Protein AF-A0A960PBI7-F1 (afdb_monomer)

Secondary structure (DSSP, 8-state):
-HHHHHHHHHHHHHTT-HHHHHHHHHHHHHH-TT-HHHHHHHHHHHHHTT-GGGHHHHHHHHHHHHH--STTPPPHHHHHHHHHHHHHHHHHHHSS-TTHHHHHHHHHH-SS--TTPPPPPPHHHHHHHHHHHHHHH-HHHHHHHHHHHHHHSTTHHHHHHHHTTSBPPPEEEEEEEEESSSS-SEEEEESSTT----EEEEESS--SSPPPTT-EEEEEEEEEEEEETTEEEEEEEEEEE-

Mean predicted aligned error: 5.7 Å

Foldseek 3Di:
DLVVLQVQLVVCVVVLNLVSNLVSLVVSCVVVVLALVSLQSNLVSQVSVVDPVCVLFNLLSLLLQLQADDPNHDPNVVSVVSVVVSQVSLCQFAVDCPCSVVSSVQSNVTSTDDPPRDDRDGVVRVVVVVLVVCCVVAVQLNLVVVLLCCCQDPNNVVSCVVQAQHKRPKHKWFFQAFVVQFQGQWTFTHSDQNDHGQEIEGALGGDNGDDDRRDIWIKMARFHDFDNVVTYTYGYNMDTDD

pLDDT: mean 94.87, std 4.28, range [59.94, 98.5]

Nearest PDB structures (foldseek):
  8cp8-assembly2_B  TM=6.246E-01  e=2.785E-01  synthetic construct
  6v8e-assembly1_A  TM=4.757E-01  e=1.677E-01  synthetic construct
  6v8e-assembly2_F  TM=4.764E-01  e=1.677E-01  synthetic construct
  1elw-assembly2_B  TM=5.626E-01  e=4.625E-01  Homo sapiens
  2hyz-assembly1_A-2  TM=5.330E-01  e=4.132E-01  unclassified

Radius of gyration: 28.11 Å; Cα contacts (8 Å, |Δi|>4): 434; chains: 1; bounding box: 59×32×79 Å

Solvent-accessible surface area (backbone atoms only — not comparable to full-atom values): 12210 Å² total; per-residue (Å²): 110,42,69,59,30,42,49,51,14,51,53,23,47,78,68,71,34,27,69,61,10,28,58,27,20,55,54,15,34,75,71,38,57,49,40,19,64,47,26,40,50,29,14,52,20,41,57,70,61,73,45,79,93,44,45,62,60,22,51,34,18,27,26,18,20,35,50,39,73,68,74,52,40,53,59,69,70,58,16,54,53,39,42,55,50,39,53,54,55,45,26,73,47,32,68,44,67,86,66,48,68,59,41,34,54,52,18,52,74,34,64,61,84,58,93,81,59,80,80,80,60,36,34,67,56,49,49,50,49,52,50,51,50,45,34,70,78,35,49,36,42,37,47,43,55,52,50,51,49,44,46,72,40,99,56,12,68,59,50,41,65,73,38,55,77,32,71,46,73,64,26,40,32,14,28,57,45,48,40,52,69,67,45,17,37,28,38,28,23,10,89,43,76,74,44,67,63,37,34,38,37,30,35,69,60,60,38,91,58,57,74,60,70,54,40,75,43,36,37,37,21,28,27,77,48,77,43,78,85,71,51,31,40,32,24,37,68,16,50,84,50,136

Structure (mmCIF, N/CA/C/O backbone):
data_AF-A0A960PBI7-F1
#
_entry.id   AF-A0A960PBI7-F1
#
loop_
_atom_site.group_PDB
_atom_site.id
_atom_site.type_symbol
_atom_site.label_atom_id
_atom_site.label_alt_id
_atom_site.label_comp_id
_atom_site.label_asym_id
_atom_site.label_entity_id
_atom_site.label_seq_id
_atom_site.pdbx_PDB_ins_code
_atom_site.Cartn_x
_atom_site.Cartn_y
_atom_site.Cartn_z
_atom_site.occupancy
_atom_site.B_iso_or_equiv
_atom_site.auth_seq_id
_atom_site.auth_comp_id
_atom_site.auth_asym_id
_atom_site.auth_atom_id
_atom_site.pdbx_PDB_model_num
ATOM 1 N N . GLU A 1 1 ? 21.058 -6.139 -39.095 1.00 73.56 1 GLU A N 1
ATOM 2 C CA . GLU A 1 1 ? 19.633 -5.790 -38.898 1.00 73.56 1 GLU A CA 1
ATOM 3 C C . GLU A 1 1 ? 19.363 -5.193 -37.513 1.00 73.56 1 GLU A C 1
ATOM 5 O O . GLU A 1 1 ? 18.894 -4.062 -37.452 1.00 73.56 1 GLU A O 1
ATOM 10 N N . ALA A 1 2 ? 19.755 -5.862 -36.418 1.00 78.56 2 ALA A N 1
ATOM 11 C CA . ALA A 1 2 ? 19.612 -5.343 -35.046 1.00 78.56 2 ALA A CA 1
ATOM 12 C C . ALA A 1 2 ? 20.186 -3.926 -34.838 1.00 78.56 2 ALA A C 1
ATOM 14 O O . ALA A 1 2 ? 19.520 -3.062 -34.273 1.00 78.56 2 ALA A O 1
ATOM 15 N N . THR A 1 3 ? 21.384 -3.641 -35.363 1.00 84.12 3 THR A N 1
ATOM 16 C CA . THR A 1 3 ? 22.004 -2.306 -35.276 1.00 84.12 3 THR A CA 1
ATOM 17 C C . THR A 1 3 ? 21.131 -1.217 -35.900 1.00 84.12 3 THR A C 1
ATOM 19 O O . THR A 1 3 ? 20.962 -0.161 -35.301 1.00 84.12 3 THR A O 1
ATOM 22 N N . SER A 1 4 ? 20.533 -1.481 -37.065 1.00 87.31 4 SER A N 1
ATOM 23 C CA . SER A 1 4 ? 19.658 -0.532 -37.760 1.00 87.31 4 SER A CA 1
ATOM 24 C C . SER A 1 4 ? 18.370 -0.276 -36.974 1.00 87.31 4 SER A C 1
ATOM 26 O O . SER A 1 4 ? 17.973 0.876 -36.829 1.00 87.31 4 SER A O 1
ATOM 28 N N . LEU A 1 5 ? 17.753 -1.324 -36.413 1.00 90.38 5 LEU A N 1
ATOM 29 C CA . LEU A 1 5 ? 16.557 -1.205 -35.565 1.00 90.38 5 LEU A CA 1
ATOM 30 C C . LEU A 1 5 ? 16.843 -0.402 -34.294 1.00 90.38 5 LEU A C 1
ATOM 32 O O . LEU A 1 5 ? 16.084 0.494 -33.932 1.00 90.38 5 LEU A O 1
ATOM 36 N N . ARG A 1 6 ? 17.989 -0.656 -33.663 1.00 88.81 6 ARG A N 1
ATOM 37 C CA . ARG A 1 6 ? 18.443 0.097 -32.497 1.00 88.81 6 ARG A CA 1
ATOM 38 C C . ARG A 1 6 ? 18.694 1.575 -32.829 1.00 88.81 6 ARG A C 1
ATOM 40 O O . ARG A 1 6 ? 18.298 2.441 -32.054 1.00 88.81 6 ARG A O 1
ATOM 47 N N . THR A 1 7 ? 19.303 1.881 -33.978 1.00 90.00 7 THR A N 1
ATOM 48 C CA . THR A 1 7 ? 19.483 3.267 -34.449 1.00 90.00 7 THR A CA 1
ATOM 49 C C . THR A 1 7 ? 18.147 3.956 -34.718 1.00 90.00 7 THR A C 1
ATOM 51 O O . THR A 1 7 ? 17.995 5.119 -34.359 1.00 90.00 7 THR A O 1
ATOM 54 N N . LEU A 1 8 ? 17.168 3.257 -35.302 1.00 90.88 8 LEU A N 1
ATOM 55 C CA . LEU A 1 8 ? 15.814 3.793 -35.481 1.00 90.88 8 LEU A CA 1
ATOM 56 C C . LEU A 1 8 ? 15.157 4.118 -34.137 1.00 90.88 8 LEU A C 1
ATOM 58 O O . LEU A 1 8 ? 14.599 5.202 -33.986 1.00 90.88 8 LEU A O 1
ATOM 62 N N . GLY A 1 9 ? 15.284 3.219 -33.158 1.00 91.00 9 GLY A N 1
ATOM 63 C CA . GLY A 1 9 ? 14.810 3.449 -31.795 1.00 91.00 9 GLY A CA 1
ATOM 64 C C . GLY A 1 9 ? 15.421 4.699 -31.169 1.00 91.00 9 GLY A C 1
ATOM 65 O O . GLY A 1 9 ? 14.697 5.575 -30.705 1.00 91.00 9 GLY A O 1
ATOM 66 N N . TRP A 1 10 ? 16.747 4.830 -31.238 1.00 91.94 10 TRP A N 1
ATOM 67 C CA . TRP A 1 10 ? 17.456 6.009 -30.737 1.00 91.94 10 TRP A CA 1
ATOM 68 C C . TRP A 1 10 ? 17.024 7.304 -31.446 1.00 91.94 10 TRP A C 1
ATOM 70 O O . TRP A 1 10 ? 16.692 8.284 -30.786 1.00 91.94 10 TRP A O 1
ATOM 80 N N . LEU A 1 11 ? 16.933 7.307 -32.782 1.00 94.25 11 LEU A N 1
ATOM 81 C CA . LEU A 1 11 ? 16.467 8.475 -33.541 1.00 94.25 11 LEU A CA 1
ATOM 82 C C . LEU A 1 11 ? 15.040 8.889 -33.158 1.00 94.25 11 LEU A C 1
ATOM 84 O O . LEU A 1 11 ? 14.749 10.082 -33.078 1.00 94.25 11 LEU A O 1
ATOM 88 N N . ALA A 1 12 ? 14.152 7.924 -32.918 1.00 93.75 12 ALA A N 1
ATOM 89 C CA . ALA A 1 12 ? 12.794 8.195 -32.461 1.00 93.75 12 ALA A CA 1
ATOM 90 C C . ALA A 1 12 ? 12.774 8.789 -31.039 1.00 93.75 12 ALA A C 1
ATOM 92 O O . ALA A 1 12 ? 11.987 9.700 -30.777 1.00 93.75 12 ALA A O 1
ATOM 93 N N . MET A 1 13 ? 13.670 8.358 -30.140 1.00 95.25 13 MET A N 1
ATOM 94 C CA . MET A 1 13 ? 13.836 8.990 -28.822 1.00 95.25 13 MET A CA 1
ATOM 95 C C . MET A 1 13 ? 14.254 10.459 -28.950 1.00 95.25 13 MET A C 1
ATOM 97 O O . MET A 1 13 ? 13.609 11.325 -28.358 1.00 95.25 13 MET A O 1
ATOM 101 N N . GLU A 1 14 ? 15.263 10.756 -29.774 1.00 94.94 14 GLU A N 1
ATOM 102 C CA . GLU A 1 14 ? 15.736 12.130 -30.022 1.00 94.94 14 GLU A CA 1
ATOM 103 C C . GLU A 1 14 ? 14.636 13.024 -30.616 1.00 94.94 14 GLU A C 1
ATOM 105 O O . GLU A 1 14 ? 14.514 14.207 -30.292 1.00 94.94 14 GLU A O 1
ATOM 110 N N . ARG A 1 15 ? 13.765 12.442 -31.446 1.00 95.56 15 ARG A N 1
ATOM 111 C 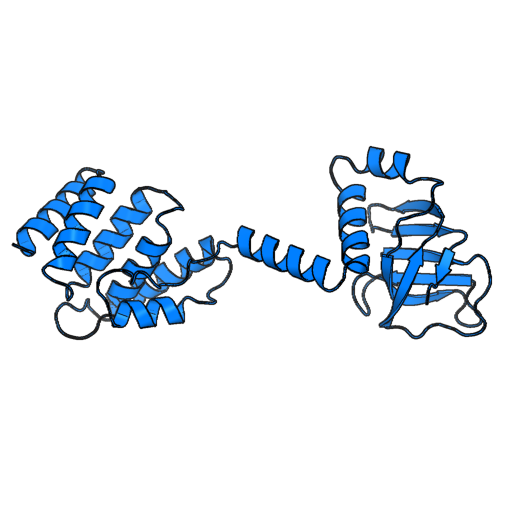CA . ARG A 1 15 ? 12.596 13.118 -32.028 1.00 95.56 15 ARG A CA 1
ATOM 112 C C . ARG A 1 15 ? 11.397 13.209 -31.087 1.00 95.56 15 ARG A C 1
ATOM 114 O O . ARG A 1 15 ? 10.362 13.735 -31.489 1.00 95.56 15 ARG A O 1
ATOM 121 N N . LYS A 1 16 ? 11.517 12.729 -29.844 1.00 94.44 16 LYS A N 1
ATOM 122 C CA . LYS A 1 16 ? 10.425 12.669 -28.858 1.00 94.44 16 LYS A CA 1
ATOM 123 C C . LYS A 1 16 ? 9.210 11.892 -29.381 1.00 94.44 16 LYS A C 1
ATOM 125 O O . LYS A 1 16 ? 8.069 12.264 -29.117 1.00 94.44 16 LYS A O 1
ATOM 130 N N . GLN A 1 17 ? 9.465 10.796 -30.095 1.00 96.50 17 GLN A N 1
ATOM 131 C CA . GLN A 1 17 ? 8.473 9.840 -30.593 1.00 96.50 17 GLN A CA 1
ATOM 132 C C . GLN A 1 17 ? 8.565 8.534 -29.782 1.00 96.50 17 GLN A C 1
ATOM 134 O O . GLN A 1 17 ? 9.019 7.506 -30.288 1.00 96.50 17 GLN A O 1
ATOM 139 N N . PRO A 1 18 ? 8.171 8.542 -28.496 1.00 94.81 18 PRO A N 1
ATOM 140 C CA . PRO A 1 18 ? 8.473 7.443 -27.582 1.00 94.81 18 PRO A CA 1
ATOM 141 C C . PRO A 1 18 ? 7.769 6.120 -27.938 1.00 94.81 18 PRO A C 1
ATOM 143 O O . PRO A 1 18 ? 8.312 5.052 -27.669 1.00 94.81 18 PRO A O 1
ATOM 146 N N . ALA A 1 19 ? 6.601 6.168 -28.588 1.00 95.88 19 ALA A N 1
ATOM 147 C CA . ALA A 1 19 ? 5.904 4.969 -29.062 1.00 95.88 19 ALA A CA 1
ATOM 148 C C . ALA A 1 19 ? 6.615 4.311 -30.261 1.00 95.88 19 ALA A C 1
ATOM 150 O O . ALA A 1 19 ? 6.735 3.088 -30.319 1.00 95.88 19 ALA A O 1
ATOM 151 N N . GLU A 1 20 ? 7.134 5.114 -31.195 1.00 95.94 20 GLU A N 1
ATOM 152 C CA . GLU A 1 20 ? 7.932 4.615 -32.323 1.00 95.94 20 GLU A CA 1
ATOM 153 C C . GLU A 1 20 ? 9.268 4.044 -31.831 1.00 95.94 20 GLU A C 1
ATOM 155 O O . GLU A 1 20 ? 9.692 2.977 -32.282 1.00 95.94 20 GLU A O 1
ATOM 160 N N . ALA A 1 21 ? 9.893 4.712 -30.854 1.00 96.56 21 ALA A N 1
ATOM 161 C CA . ALA A 1 21 ? 11.105 4.231 -30.205 1.00 96.56 21 ALA A CA 1
ATOM 162 C C . ALA A 1 21 ? 10.886 2.875 -29.522 1.00 96.56 21 ALA A C 1
ATOM 164 O O . ALA A 1 21 ? 11.661 1.949 -29.758 1.00 96.56 21 ALA A O 1
ATOM 165 N N . GLN A 1 22 ? 9.801 2.733 -28.747 1.00 96.75 22 GLN A N 1
ATOM 166 C CA . GLN A 1 22 ? 9.412 1.466 -28.124 1.00 96.75 22 GLN A CA 1
ATOM 167 C C . GLN A 1 22 ? 9.323 0.343 -29.169 1.00 96.75 22 GLN A C 1
ATOM 169 O O . GLN A 1 22 ? 10.016 -0.664 -29.038 1.00 96.75 22 GLN A O 1
ATOM 174 N N . ALA A 1 23 ? 8.535 0.533 -30.232 1.00 96.50 23 ALA A N 1
ATOM 175 C CA . ALA A 1 23 ? 8.320 -0.499 -31.248 1.00 96.50 23 ALA A CA 1
ATOM 176 C C . ALA A 1 23 ? 9.622 -0.916 -31.960 1.00 96.50 23 ALA A C 1
ATOM 178 O O . ALA A 1 23 ? 9.840 -2.096 -32.246 1.00 96.50 23 ALA A O 1
ATOM 179 N N . ALA A 1 24 ? 10.512 0.038 -32.248 1.00 96.00 24 ALA A N 1
ATOM 180 C CA . ALA A 1 24 ? 11.803 -0.253 -32.865 1.00 96.00 24 ALA A CA 1
ATOM 181 C C . ALA A 1 24 ? 12.748 -1.015 -31.918 1.00 96.00 24 ALA A C 1
ATOM 183 O O . ALA A 1 24 ? 13.455 -1.922 -32.360 1.00 96.00 24 ALA A O 1
ATOM 184 N N . LEU A 1 25 ? 12.744 -0.678 -30.625 1.00 97.31 25 LEU A N 1
ATOM 185 C CA . LEU A 1 25 ? 13.610 -1.291 -29.614 1.00 97.31 25 LEU A CA 1
ATOM 186 C C . LEU A 1 25 ? 13.138 -2.690 -29.203 1.00 97.31 25 LEU A C 1
ATOM 188 O O . LEU A 1 25 ? 13.975 -3.573 -29.045 1.00 97.31 25 LEU A O 1
ATOM 192 N N . GLU A 1 26 ? 11.829 -2.935 -29.127 1.00 96.56 26 GLU A N 1
ATOM 193 C CA . GLU A 1 26 ? 11.278 -4.287 -28.945 1.00 96.56 26 GLU A CA 1
ATOM 194 C C . GLU A 1 26 ? 11.698 -5.211 -30.094 1.00 96.56 26 GLU A C 1
ATOM 196 O O . GLU A 1 26 ? 12.172 -6.324 -29.869 1.00 96.56 26 GLU A O 1
ATOM 201 N N . ARG A 1 27 ? 11.616 -4.726 -31.341 1.00 96.31 27 ARG A N 1
ATOM 202 C CA . ARG A 1 27 ? 12.108 -5.471 -32.510 1.00 96.31 27 ARG A CA 1
ATOM 203 C C . ARG A 1 27 ? 13.620 -5.672 -32.474 1.00 96.31 27 ARG A C 1
ATOM 205 O O . ARG A 1 27 ? 14.091 -6.727 -32.883 1.00 96.31 27 ARG A O 1
ATOM 212 N N . ALA A 1 28 ? 14.380 -4.681 -32.008 1.00 95.12 28 ALA A N 1
ATOM 213 C CA . ALA A 1 28 ? 15.824 -4.820 -31.853 1.00 95.12 28 ALA A CA 1
ATOM 214 C C . ALA A 1 28 ? 16.165 -5.931 -30.848 1.00 95.12 28 ALA A C 1
ATOM 216 O O . ALA A 1 28 ? 16.995 -6.774 -31.164 1.00 95.12 28 ALA A O 1
ATOM 217 N N . LEU A 1 29 ? 15.479 -5.981 -29.702 1.00 95.81 29 LEU A N 1
ATOM 218 C CA . LEU A 1 29 ? 15.667 -7.008 -28.670 1.00 95.81 29 LEU A CA 1
ATOM 219 C C . LEU A 1 29 ? 15.179 -8.398 -29.096 1.00 95.81 29 LEU A C 1
ATOM 221 O O . LEU A 1 29 ? 15.723 -9.398 -28.642 1.00 95.81 29 LEU A O 1
ATOM 225 N N . ALA A 1 30 ? 14.196 -8.476 -29.995 1.00 94.81 30 ALA A N 1
ATOM 226 C CA . ALA A 1 30 ? 13.783 -9.744 -30.597 1.00 94.81 30 ALA A CA 1
ATOM 227 C C . ALA A 1 30 ? 14.864 -10.346 -31.518 1.00 94.81 30 ALA A C 1
ATOM 229 O O . ALA A 1 30 ? 14.911 -11.561 -31.690 1.00 94.81 30 ALA A O 1
ATOM 230 N N . VAL A 1 31 ? 15.723 -9.509 -32.115 1.00 94.88 31 VAL A N 1
ATOM 231 C CA . VAL A 1 31 ? 16.829 -9.944 -32.990 1.00 94.88 31 VAL A CA 1
ATOM 232 C C . VAL A 1 31 ? 18.145 -10.087 -32.214 1.00 94.88 31 VAL A C 1
ATOM 234 O O . VAL A 1 31 ? 18.932 -10.980 -32.508 1.00 94.88 31 VAL A O 1
ATOM 237 N N . ASP A 1 32 ? 18.386 -9.208 -31.242 1.00 94.00 32 ASP A N 1
ATOM 238 C CA . ASP A 1 32 ? 19.582 -9.155 -30.397 1.00 94.00 32 ASP A CA 1
ATOM 239 C C . ASP A 1 32 ? 19.174 -9.075 -28.908 1.00 94.00 32 ASP A C 1
ATOM 241 O O . ASP A 1 32 ? 19.095 -7.981 -28.332 1.00 94.00 32 ASP A O 1
ATOM 245 N N . PRO A 1 33 ? 18.880 -10.228 -28.272 1.00 94.38 33 PRO A N 1
ATOM 246 C CA . PRO A 1 33 ? 18.401 -10.290 -26.888 1.00 94.38 33 PRO A CA 1
ATOM 247 C C . PRO A 1 33 ? 19.483 -9.968 -25.841 1.00 94.38 33 PRO A C 1
ATOM 249 O O . PRO A 1 33 ? 19.193 -9.843 -24.644 1.00 94.38 33 PRO A O 1
ATOM 252 N N . GLU A 1 34 ? 20.737 -9.838 -26.271 1.00 94.88 34 GLU A N 1
ATOM 253 C CA . GLU A 1 34 ? 21.897 -9.586 -25.416 1.00 94.88 34 GLU A CA 1
ATOM 254 C C . GLU A 1 34 ? 22.190 -8.081 -25.266 1.00 94.88 34 GLU A C 1
ATOM 256 O O . GLU A 1 34 ? 23.088 -7.680 -24.535 1.00 94.88 34 GLU A O 1
ATOM 261 N N . SER A 1 35 ? 21.413 -7.193 -25.898 1.00 95.81 35 SER A N 1
ATOM 262 C CA . SER A 1 35 ? 21.658 -5.752 -25.795 1.00 95.81 35 SER A CA 1
ATOM 263 C C . SER A 1 35 ? 21.052 -5.120 -24.529 1.00 95.81 35 SER A C 1
ATOM 265 O O . SER A 1 35 ? 19.910 -4.640 -24.528 1.00 95.81 35 SER A O 1
ATOM 267 N N . ALA A 1 36 ? 21.850 -4.999 -23.458 1.00 96.25 36 ALA A N 1
ATOM 268 C CA . ALA A 1 36 ? 21.453 -4.244 -22.259 1.00 96.25 36 ALA A CA 1
ATOM 269 C C . ALA A 1 36 ? 21.171 -2.765 -22.583 1.00 96.25 36 ALA A C 1
ATOM 271 O O . ALA A 1 36 ? 20.235 -2.168 -22.051 1.00 96.25 36 ALA A O 1
ATOM 272 N N . GLN A 1 37 ? 21.925 -2.181 -23.522 1.00 96.00 37 GLN A N 1
ATOM 273 C CA . GLN A 1 37 ? 21.704 -0.806 -23.974 1.00 96.00 37 GLN A CA 1
ATOM 274 C C . GLN A 1 37 ? 20.329 -0.615 -24.632 1.00 96.00 37 GLN A C 1
ATOM 276 O O . GLN A 1 37 ? 19.658 0.382 -24.357 1.00 96.00 37 GLN A O 1
ATOM 281 N N . ALA A 1 38 ? 19.900 -1.554 -25.486 1.00 96.81 38 ALA A N 1
ATOM 282 C CA . ALA A 1 38 ? 18.578 -1.492 -26.109 1.00 96.81 38 ALA A CA 1
ATOM 283 C C . ALA A 1 38 ? 17.462 -1.651 -25.065 1.00 96.81 38 ALA A C 1
ATOM 285 O O . ALA A 1 38 ? 16.463 -0.940 -25.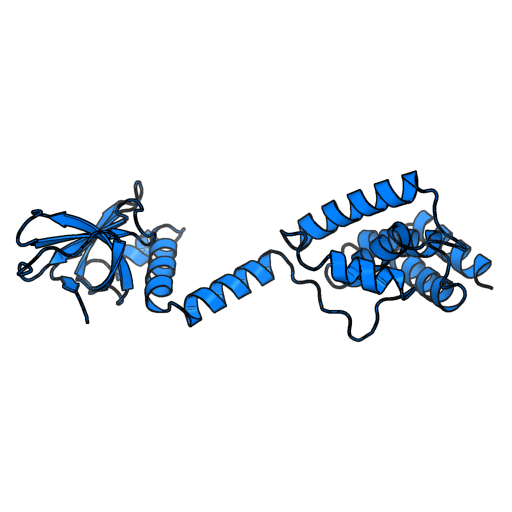140 1.00 96.81 38 ALA A O 1
ATOM 286 N N . SER A 1 39 ? 17.672 -2.492 -24.047 1.00 97.94 39 SER A N 1
ATOM 287 C CA . SER A 1 39 ? 16.750 -2.638 -22.910 1.00 97.94 39 SER A CA 1
ATOM 288 C C . SER A 1 39 ? 16.625 -1.337 -22.110 1.00 97.94 39 SER A C 1
ATOM 290 O O . SER A 1 39 ? 15.522 -0.882 -21.811 1.00 97.94 39 SER A O 1
ATOM 292 N N . TYR A 1 40 ? 17.742 -0.656 -21.843 1.00 98.00 40 TYR A N 1
ATOM 293 C CA . TYR A 1 40 ? 17.716 0.633 -21.150 1.00 98.00 40 TYR A CA 1
ATOM 294 C C . TYR A 1 40 ? 16.997 1.724 -21.960 1.00 98.00 40 TYR A C 1
ATOM 296 O O . TYR A 1 40 ? 16.227 2.516 -21.414 1.00 98.00 40 TYR A O 1
ATOM 304 N N . TRP A 1 41 ? 17.215 1.772 -23.275 1.00 97.94 41 TRP A N 1
ATOM 305 C CA . TRP A 1 41 ? 16.501 2.702 -24.154 1.00 97.94 41 TRP A CA 1
ATOM 306 C C . TRP A 1 41 ? 15.015 2.373 -24.267 1.00 97.94 41 TRP A C 1
ATOM 308 O O . TRP A 1 41 ? 14.193 3.290 -24.335 1.00 97.94 41 TRP A O 1
ATOM 318 N N . LEU A 1 42 ? 14.656 1.086 -24.239 1.00 98.19 42 LEU A N 1
ATOM 319 C CA . LEU A 1 42 ? 13.264 0.652 -24.235 1.00 98.19 42 LEU A CA 1
ATOM 320 C C . LEU A 1 42 ? 12.568 1.163 -22.974 1.00 98.19 42 LEU A C 1
ATOM 322 O O . LEU A 1 42 ? 11.540 1.827 -23.078 1.00 98.19 42 LEU A O 1
ATOM 326 N N . ALA A 1 43 ? 13.177 0.966 -21.803 1.00 97.62 43 ALA A N 1
ATOM 327 C CA . ALA A 1 43 ? 12.663 1.500 -20.546 1.00 97.62 43 ALA A CA 1
ATOM 328 C C . ALA A 1 43 ? 12.421 3.015 -20.598 1.00 97.62 43 ALA A C 1
ATOM 330 O O . ALA A 1 43 ? 11.333 3.482 -20.266 1.00 97.62 43 ALA A O 1
ATOM 331 N N . GLN A 1 44 ? 13.412 3.789 -21.049 1.00 96.88 44 GLN A N 1
ATOM 332 C CA . GLN A 1 44 ? 13.282 5.245 -21.162 1.00 96.88 44 GLN A CA 1
ATOM 333 C C . GLN A 1 44 ? 12.165 5.654 -22.125 1.00 96.88 44 GLN A C 1
ATOM 335 O O . GLN A 1 44 ? 11.380 6.552 -21.818 1.00 96.88 44 GLN A O 1
ATOM 340 N N . SER A 1 45 ? 12.065 4.975 -23.269 1.00 97.25 45 SER A N 1
ATOM 341 C CA . SER A 1 45 ? 11.016 5.216 -24.263 1.00 97.25 45 SER A CA 1
ATOM 342 C C . SER A 1 45 ? 9.632 4.917 -23.699 1.00 97.25 45 SER A C 1
ATOM 344 O O . SER A 1 45 ? 8.691 5.658 -23.957 1.00 97.25 45 SER A O 1
ATOM 346 N N . VAL A 1 46 ? 9.493 3.862 -22.899 1.00 97.12 46 VAL A N 1
ATOM 347 C CA . VAL A 1 46 ? 8.226 3.506 -22.255 1.00 97.12 46 VAL A CA 1
ATOM 348 C C . VAL A 1 46 ? 7.852 4.524 -21.176 1.00 97.12 46 VAL A C 1
ATOM 350 O O . VAL A 1 46 ? 6.744 5.059 -21.201 1.00 97.12 46 VAL A O 1
ATOM 353 N N . LEU A 1 47 ? 8.782 4.881 -20.286 1.00 95.44 47 LEU A N 1
ATOM 354 C CA . LEU A 1 47 ? 8.544 5.875 -19.231 1.00 95.44 47 LEU A CA 1
ATOM 355 C C . LEU A 1 47 ? 8.199 7.262 -19.797 1.00 95.44 47 LEU A C 1
ATOM 357 O O . LEU A 1 47 ? 7.356 7.970 -19.243 1.00 95.44 47 LEU A O 1
ATOM 361 N N . ALA A 1 48 ? 8.793 7.643 -20.932 1.00 95.38 48 ALA A N 1
ATOM 362 C CA . ALA A 1 48 ? 8.501 8.903 -21.611 1.00 95.38 48 ALA A CA 1
ATOM 363 C C . ALA A 1 48 ? 7.049 9.008 -22.117 1.00 95.38 48 ALA A C 1
ATOM 365 O O . ALA A 1 48 ? 6.554 10.121 -22.295 1.00 95.38 48 ALA A O 1
ATOM 366 N N . GLN A 1 49 ? 6.352 7.882 -22.307 1.00 95.50 49 GLN A N 1
ATOM 367 C CA . GLN A 1 49 ? 4.937 7.872 -22.703 1.00 95.50 49 GLN A CA 1
ATOM 368 C C . GLN A 1 49 ? 4.003 8.241 -21.552 1.00 95.50 49 GLN A C 1
ATOM 370 O O . GLN A 1 49 ? 2.874 8.646 -21.811 1.00 95.50 49 GLN A O 1
ATOM 375 N N . ARG A 1 50 ? 4.473 8.140 -20.297 1.00 92.69 50 ARG A N 1
ATOM 376 C CA . ARG A 1 50 ? 3.685 8.421 -19.083 1.00 92.69 50 ARG A CA 1
ATOM 377 C C . ARG A 1 50 ? 2.374 7.632 -19.029 1.00 92.69 50 ARG A C 1
ATOM 379 O O . ARG A 1 50 ? 1.377 8.123 -18.508 1.00 92.69 50 ARG A O 1
ATOM 386 N N . ASP A 1 51 ? 2.400 6.422 -19.574 1.00 91.81 51 ASP A N 1
ATOM 387 C CA . ASP A 1 51 ? 1.284 5.488 -19.570 1.00 91.81 51 ASP A CA 1
ATOM 388 C C . ASP A 1 51 ? 1.489 4.469 -18.439 1.00 91.81 51 ASP A C 1
ATOM 390 O O . ASP A 1 51 ? 2.372 3.611 -18.550 1.00 91.81 51 ASP A O 1
ATOM 394 N N . PRO A 1 52 ? 0.696 4.533 -17.351 1.00 85.75 52 PRO A N 1
ATOM 395 C CA . PRO A 1 52 ? 0.802 3.579 -16.254 1.00 85.75 52 PRO A CA 1
ATOM 396 C C . PRO A 1 52 ? 0.596 2.125 -16.691 1.00 85.75 52 PRO A C 1
ATOM 398 O O . PRO A 1 52 ? 1.142 1.227 -16.053 1.00 85.75 52 PRO A O 1
ATOM 401 N N . GLY A 1 53 ? -0.138 1.885 -17.785 1.00 88.75 53 GLY A N 1
ATOM 402 C CA . GLY A 1 53 ? -0.363 0.554 -18.352 1.00 88.75 53 GLY A CA 1
ATOM 403 C C . GLY A 1 53 ? 0.873 -0.069 -19.003 1.00 88.75 53 GLY A C 1
ATOM 404 O O . GLY A 1 53 ? 0.809 -1.204 -19.463 1.00 88.75 53 GLY A O 1
ATOM 405 N N . LYS A 1 54 ? 1.996 0.660 -19.059 1.00 92.06 54 LYS A N 1
ATOM 406 C CA . LYS A 1 54 ? 3.279 0.159 -19.570 1.00 92.06 54 LYS A CA 1
ATOM 407 C C . LYS A 1 54 ? 4.372 0.106 -18.506 1.00 92.06 54 LYS A C 1
ATOM 409 O O . LYS A 1 54 ? 5.527 -0.185 -18.823 1.00 92.06 54 LYS A O 1
ATOM 414 N N . ASN A 1 55 ? 4.030 0.375 -17.248 1.00 91.44 55 ASN A N 1
ATOM 415 C CA . ASN A 1 55 ? 4.999 0.383 -16.160 1.00 91.44 55 ASN A CA 1
ATOM 416 C C . ASN A 1 55 ? 5.691 -0.975 -16.001 1.00 91.44 55 ASN A C 1
ATOM 418 O O . ASN A 1 55 ? 6.896 -0.998 -15.761 1.00 91.44 55 ASN A O 1
ATOM 422 N N . GLU A 1 56 ? 4.991 -2.098 -16.209 1.00 93.81 56 GLU A N 1
ATOM 423 C CA . GLU A 1 56 ? 5.630 -3.414 -16.104 1.00 93.81 56 GLU A CA 1
ATOM 424 C C . GLU A 1 56 ? 6.745 -3.597 -17.141 1.00 93.81 56 GLU A C 1
ATOM 426 O O . GLU A 1 56 ? 7.840 -4.044 -16.796 1.00 93.81 56 GLU A O 1
ATOM 431 N N . LEU A 1 57 ? 6.507 -3.185 -18.392 1.00 96.00 57 LEU A N 1
ATOM 432 C CA . LEU A 1 57 ? 7.518 -3.236 -19.449 1.00 96.00 57 LEU A CA 1
ATOM 433 C C . LEU A 1 57 ? 8.713 -2.330 -19.125 1.00 96.00 57 LEU A C 1
ATOM 435 O O . LEU A 1 57 ? 9.859 -2.729 -19.340 1.00 96.00 57 LEU A O 1
ATOM 439 N N . ALA A 1 58 ? 8.467 -1.131 -18.589 1.00 96.94 58 ALA A N 1
ATOM 440 C CA . ALA A 1 58 ? 9.535 -0.228 -18.174 1.00 96.94 58 ALA A CA 1
ATOM 441 C C . ALA A 1 58 ? 10.394 -0.826 -17.051 1.00 96.94 58 ALA A C 1
ATOM 443 O O . ALA A 1 58 ? 11.619 -0.844 -17.173 1.00 96.94 58 ALA A O 1
ATOM 444 N N . PHE A 1 59 ? 9.770 -1.339 -15.985 1.00 97.75 59 PHE A N 1
ATOM 445 C CA . PHE A 1 59 ? 10.488 -1.938 -14.857 1.00 97.75 59 PHE A CA 1
ATOM 446 C C . PHE A 1 59 ? 11.298 -3.151 -15.291 1.00 97.75 59 PHE A C 1
ATOM 448 O O . PHE A 1 59 ? 12.480 -3.236 -14.968 1.00 97.75 59 PHE A O 1
ATOM 455 N N . PHE A 1 60 ? 10.700 -4.040 -16.085 1.00 98.19 60 PHE A N 1
ATOM 456 C CA . PHE A 1 60 ? 11.397 -5.202 -16.619 1.00 98.19 60 PHE A CA 1
ATOM 457 C C . PHE A 1 60 ? 12.592 -4.801 -17.491 1.00 98.19 60 PHE A C 1
ATOM 459 O O . PHE A 1 60 ? 13.675 -5.362 -17.360 1.00 98.19 60 PHE A O 1
ATOM 466 N N . SER A 1 61 ? 12.433 -3.796 -18.354 1.00 98.12 61 SER A N 1
ATOM 467 C CA . SER A 1 61 ? 13.500 -3.361 -19.265 1.00 98.12 61 SER A CA 1
ATOM 468 C C . SER A 1 61 ? 14.652 -2.654 -18.531 1.00 98.12 61 SER A C 1
ATOM 470 O O . SER A 1 61 ? 15.816 -2.834 -18.894 1.00 98.12 61 SER A O 1
ATOM 472 N N . LEU A 1 62 ? 14.359 -1.899 -17.461 1.00 98.50 62 LEU A N 1
ATOM 473 C CA . LEU A 1 62 ? 15.386 -1.376 -16.549 1.00 98.50 62 LEU A CA 1
ATOM 474 C C . LEU A 1 62 ? 16.100 -2.516 -15.819 1.00 98.50 62 LEU A C 1
ATOM 476 O O . LEU A 1 62 ? 17.329 -2.534 -15.767 1.00 98.50 62 LEU A O 1
ATOM 480 N N . ALA A 1 63 ? 15.337 -3.481 -15.302 1.00 98.12 63 ALA A N 1
ATOM 481 C CA . ALA A 1 63 ? 15.870 -4.646 -14.611 1.00 98.12 63 ALA A CA 1
ATOM 482 C C . ALA A 1 63 ? 16.793 -5.450 -15.530 1.00 98.12 63 ALA A C 1
ATOM 484 O O . ALA A 1 63 ? 17.896 -5.814 -15.130 1.00 98.12 63 ALA A O 1
ATOM 485 N N . ARG A 1 64 ? 16.409 -5.638 -16.798 1.00 98.12 64 ARG A N 1
ATOM 486 C CA . ARG A 1 64 ? 17.226 -6.303 -17.821 1.00 98.12 64 ARG A CA 1
ATOM 487 C C . ARG A 1 64 ? 18.552 -5.582 -18.020 1.00 98.12 64 ARG A C 1
ATOM 489 O O . ARG A 1 64 ? 19.601 -6.215 -18.004 1.00 98.12 64 ARG A O 1
ATOM 496 N N . ALA A 1 65 ? 18.512 -4.261 -18.178 1.00 98.12 65 ALA A N 1
ATOM 497 C CA . ALA A 1 65 ? 19.715 -3.458 -18.368 1.00 98.12 65 ALA A CA 1
ATOM 498 C C . ALA A 1 65 ? 20.652 -3.470 -17.145 1.00 98.12 65 ALA A C 1
ATOM 500 O O . ALA A 1 65 ? 21.868 -3.394 -17.315 1.00 98.12 65 ALA A O 1
ATOM 501 N N . ALA A 1 66 ? 20.100 -3.575 -15.932 1.00 97.75 66 ALA A N 1
ATOM 502 C CA . ALA A 1 66 ? 20.863 -3.634 -14.687 1.00 97.75 66 ALA A CA 1
ATOM 503 C C . ALA A 1 66 ? 21.435 -5.030 -14.373 1.00 97.75 66 ALA A C 1
ATOM 505 O O . ALA A 1 66 ? 22.503 -5.131 -13.773 1.00 97.75 66 ALA A O 1
ATOM 506 N N . THR A 1 67 ? 20.739 -6.101 -14.762 1.00 96.44 67 THR A N 1
ATOM 507 C CA . THR A 1 67 ? 21.057 -7.479 -14.340 1.00 96.44 67 THR A CA 1
ATOM 508 C C . THR A 1 67 ? 21.736 -8.324 -15.412 1.00 96.44 67 THR A C 1
ATOM 510 O O . THR A 1 67 ? 22.368 -9.325 -15.072 1.00 96.44 67 THR A O 1
ATOM 513 N N . LEU A 1 68 ? 21.640 -7.947 -16.694 1.00 95.50 68 LEU A N 1
ATOM 514 C CA . LEU A 1 68 ? 22.323 -8.670 -17.764 1.00 95.50 68 LEU A CA 1
ATOM 515 C C . LEU A 1 68 ? 23.842 -8.633 -17.549 1.00 95.50 68 LEU A C 1
ATOM 517 O O . LEU A 1 68 ? 24.445 -7.569 -17.406 1.00 95.50 68 LEU A O 1
ATOM 521 N N . THR A 1 69 ? 24.441 -9.819 -17.572 1.00 92.44 69 THR A N 1
ATOM 522 C CA . THR A 1 69 ? 25.883 -10.052 -17.505 1.00 92.44 69 THR A CA 1
ATOM 523 C C . THR A 1 69 ? 26.332 -10.845 -18.729 1.00 92.44 69 THR A C 1
ATOM 525 O O . THR A 1 69 ? 25.560 -11.630 -19.282 1.00 92.44 69 THR A O 1
ATOM 528 N N . GLY A 1 70 ? 27.579 -10.649 -19.159 1.00 91.31 70 GLY A N 1
ATOM 529 C CA . GLY A 1 70 ? 28.121 -11.302 -20.354 1.00 91.31 70 GLY A CA 1
ATOM 530 C C . GLY A 1 70 ? 28.008 -10.439 -21.619 1.00 91.31 70 GLY A C 1
ATOM 531 O O . GLY A 1 70 ? 28.121 -9.215 -21.533 1.00 91.31 70 GLY A O 1
ATOM 532 N N . PRO A 1 71 ? 27.851 -11.040 -22.813 1.00 91.38 71 PRO A N 1
ATOM 533 C CA . PRO A 1 71 ? 27.791 -10.287 -24.062 1.00 91.38 71 PRO A CA 1
ATOM 534 C C . PRO A 1 71 ? 26.738 -9.174 -24.019 1.00 91.38 71 PRO A C 1
ATOM 536 O O . PRO A 1 71 ? 25.612 -9.383 -23.580 1.00 91.38 71 PRO A O 1
ATOM 539 N N . GLY A 1 72 ? 27.133 -7.973 -24.445 1.00 91.75 72 GLY A N 1
ATOM 540 C CA . GLY A 1 72 ? 26.247 -6.809 -24.495 1.00 91.75 72 GLY A CA 1
ATOM 541 C C . GLY A 1 72 ? 25.859 -6.209 -23.137 1.00 91.75 72 GLY A C 1
ATOM 542 O O . GLY A 1 72 ? 25.006 -5.316 -23.110 1.00 91.75 72 GLY A O 1
ATOM 543 N N . GLU A 1 73 ? 26.498 -6.633 -22.037 1.00 96.31 73 GLU A N 1
ATOM 544 C CA . GLU A 1 73 ? 26.355 -5.996 -20.726 1.00 96.31 73 GLU A CA 1
ATOM 545 C C . GLU A 1 73 ? 26.809 -4.527 -20.740 1.00 96.31 73 GLU A C 1
ATOM 547 O O . GLU A 1 73 ? 27.724 -4.125 -21.464 1.00 96.31 73 GLU A O 1
ATOM 552 N N . LEU A 1 74 ? 26.171 -3.707 -19.9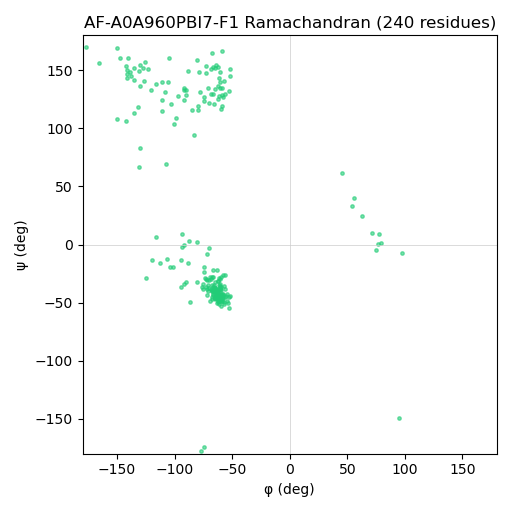03 1.00 96.88 74 LEU A N 1
ATOM 553 C CA . LEU A 1 74 ? 26.626 -2.342 -19.639 1.00 96.88 74 LEU A CA 1
ATOM 554 C C . LEU A 1 74 ? 27.778 -2.343 -18.621 1.00 96.88 74 LEU A C 1
ATOM 556 O O . LEU A 1 74 ? 27.881 -3.290 -17.838 1.00 96.88 74 LEU A O 1
ATOM 560 N N . PRO A 1 75 ? 28.608 -1.282 -18.563 1.00 97.50 75 PRO A N 1
ATOM 561 C CA . PRO A 1 75 ? 29.606 -1.119 -17.508 1.00 97.50 75 PRO A CA 1
ATOM 562 C C . PRO A 1 75 ? 28.986 -1.253 -16.113 1.00 97.50 75 PRO A C 1
ATOM 564 O O . PRO A 1 75 ? 27.860 -0.804 -15.895 1.00 97.50 75 PRO A O 1
ATOM 567 N N . ALA A 1 76 ? 29.726 -1.831 -15.163 1.00 96.25 76 ALA A N 1
ATOM 568 C CA . ALA A 1 76 ? 29.222 -2.105 -13.814 1.00 96.25 76 ALA A CA 1
ATOM 569 C C . ALA A 1 76 ? 28.616 -0.861 -13.139 1.00 96.25 76 ALA A C 1
ATOM 571 O O . ALA A 1 76 ? 27.494 -0.924 -12.646 1.00 96.25 76 ALA A O 1
ATOM 572 N N . GLU A 1 77 ? 29.296 0.285 -13.227 1.00 97.00 77 GLU A N 1
ATOM 573 C CA . GLU A 1 77 ? 28.800 1.561 -12.695 1.00 97.00 77 GLU A CA 1
ATOM 574 C C . GLU A 1 77 ? 27.447 1.963 -13.313 1.00 97.00 77 GLU A C 1
ATOM 576 O O . GLU A 1 77 ? 26.526 2.374 -12.610 1.00 97.00 77 GLU A O 1
ATOM 581 N N . SER A 1 78 ? 27.283 1.799 -14.630 1.00 97.12 78 SER A N 1
ATOM 582 C CA . SER A 1 78 ? 26.013 2.086 -15.304 1.00 97.12 78 SER A CA 1
ATOM 583 C C . SER 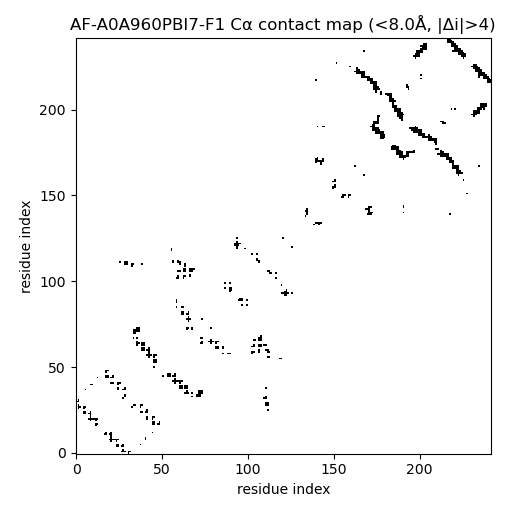A 1 78 ? 24.906 1.140 -14.845 1.00 97.12 78 SER A C 1
ATOM 585 O O . SER A 1 78 ? 23.778 1.581 -14.641 1.00 97.12 78 SER A O 1
ATOM 587 N N . ARG A 1 79 ? 25.211 -0.149 -14.647 1.00 97.62 79 ARG A N 1
ATOM 588 C CA . ARG A 1 79 ? 24.236 -1.125 -14.140 1.00 97.62 79 ARG A CA 1
ATOM 589 C C . ARG A 1 79 ? 23.774 -0.782 -12.727 1.00 97.62 79 ARG A C 1
ATOM 591 O O . ARG A 1 79 ? 22.575 -0.816 -12.469 1.00 97.62 79 ARG A O 1
ATOM 598 N N . GLU A 1 80 ? 24.692 -0.387 -11.848 1.00 97.62 80 GLU A N 1
ATOM 599 C CA . GLU A 1 80 ? 24.370 0.063 -10.488 1.00 97.62 80 GLU A CA 1
ATOM 600 C C . GLU A 1 80 ? 23.474 1.309 -10.497 1.00 97.62 80 GLU A C 1
ATOM 602 O O . GLU A 1 80 ? 22.457 1.350 -9.803 1.00 97.62 80 GLU A O 1
ATOM 607 N N . GLN A 1 81 ? 23.789 2.303 -11.333 1.00 98.12 81 GLN A N 1
ATOM 608 C CA . GLN A 1 81 ? 22.966 3.510 -11.474 1.00 98.12 81 GLN A CA 1
ATOM 609 C C . GLN A 1 81 ? 21.562 3.197 -12.008 1.00 98.12 81 GLN A C 1
ATOM 611 O O . GLN A 1 81 ? 20.569 3.733 -11.508 1.00 98.12 81 GLN A O 1
ATOM 616 N N . ILE A 1 82 ? 21.459 2.311 -13.003 1.00 98.50 82 ILE A N 1
ATOM 617 C CA . ILE A 1 82 ? 20.174 1.873 -13.560 1.00 98.50 82 ILE A CA 1
ATOM 618 C C . ILE A 1 82 ? 19.374 1.098 -12.511 1.00 98.50 82 ILE A C 1
ATOM 620 O O . ILE A 1 82 ? 18.171 1.328 -12.394 1.00 98.50 82 ILE A O 1
ATOM 624 N N . ARG A 1 83 ? 20.022 0.242 -11.711 1.00 98.19 83 ARG A N 1
ATOM 625 C CA . ARG A 1 83 ? 19.370 -0.478 -10.612 1.00 98.19 83 ARG A CA 1
ATOM 626 C C . ARG A 1 83 ? 18.807 0.479 -9.566 1.00 98.19 83 ARG A C 1
ATOM 628 O O . ARG A 1 83 ? 17.634 0.387 -9.221 1.00 98.19 83 ARG A O 1
ATOM 635 N N . ALA A 1 84 ? 19.596 1.457 -9.127 1.00 98.44 84 ALA A N 1
ATOM 636 C CA . ALA A 1 84 ? 19.127 2.473 -8.187 1.00 98.44 84 ALA A CA 1
ATOM 637 C C . ALA A 1 84 ? 17.947 3.287 -8.759 1.00 98.44 84 ALA A C 1
ATOM 639 O O . ALA A 1 84 ? 16.995 3.623 -8.048 1.00 98.44 84 ALA A O 1
ATOM 640 N N . TYR A 1 85 ? 17.974 3.590 -10.062 1.00 98.31 85 TYR A N 1
ATOM 641 C CA . TYR A 1 85 ? 16.863 4.260 -10.737 1.00 98.31 85 TYR A CA 1
ATOM 642 C C . TYR A 1 85 ? 15.605 3.381 -10.829 1.00 98.31 85 TYR A C 1
ATOM 644 O O . TYR A 1 85 ? 14.494 3.880 -10.621 1.00 98.31 85 TYR A O 1
ATOM 652 N N . LEU A 1 86 ? 15.771 2.084 -11.097 1.00 98.44 86 LEU A N 1
ATOM 653 C CA . LEU A 1 86 ? 14.702 1.091 -11.071 1.00 98.44 86 LEU A CA 1
ATOM 654 C C . LEU A 1 86 ? 14.057 1.011 -9.691 1.00 98.44 86 LEU A C 1
ATOM 656 O O . LEU A 1 86 ? 12.845 1.176 -9.608 1.00 98.44 86 LEU A O 1
ATOM 660 N N . GLU A 1 87 ? 14.837 0.829 -8.625 1.00 98.44 87 GLU A N 1
ATOM 661 C CA . GLU A 1 87 ? 14.326 0.758 -7.250 1.00 98.44 87 GLU A CA 1
ATOM 662 C C . GLU A 1 87 ? 13.491 1.994 -6.911 1.00 98.44 87 GLU A C 1
ATOM 664 O O . GLU A 1 87 ? 12.345 1.877 -6.478 1.00 98.44 87 GLU A O 1
ATOM 669 N N . LYS A 1 88 ? 14.016 3.190 -7.203 1.00 98.31 88 LYS A N 1
ATOM 670 C CA . LYS A 1 88 ? 13.301 4.449 -6.972 1.00 98.31 88 LYS A CA 1
ATOM 671 C C . LYS A 1 88 ? 11.986 4.524 -7.753 1.00 98.31 88 LYS A C 1
ATOM 673 O O . LYS A 1 88 ? 10.963 4.925 -7.201 1.00 98.31 88 LYS A O 1
ATOM 678 N N . THR A 1 89 ? 12.010 4.193 -9.044 1.00 96.44 89 THR A N 1
ATOM 679 C CA . THR A 1 89 ? 10.832 4.315 -9.922 1.00 96.44 89 THR A CA 1
ATOM 680 C C . THR A 1 89 ? 9.785 3.249 -9.588 1.00 96.44 89 THR A C 1
ATOM 682 O O . THR A 1 89 ? 8.591 3.546 -9.552 1.00 96.44 89 THR A O 1
ATOM 685 N N . TYR A 1 90 ? 10.229 2.032 -9.272 1.00 97.25 90 TYR A N 1
ATOM 686 C CA . TYR A 1 90 ? 9.385 0.940 -8.806 1.00 97.25 90 TYR A CA 1
ATOM 687 C C . TYR A 1 90 ? 8.730 1.288 -7.470 1.00 97.25 90 TYR A C 1
ATOM 689 O O . TYR A 1 90 ? 7.510 1.217 -7.357 1.00 97.25 90 TYR A O 1
ATOM 697 N N . GLN A 1 91 ? 9.506 1.741 -6.480 1.00 97.19 91 GLN A N 1
ATOM 698 C CA . GLN A 1 91 ? 8.984 2.128 -5.170 1.00 97.19 91 GLN A CA 1
ATOM 699 C C . GLN A 1 91 ? 7.993 3.292 -5.272 1.00 97.19 91 GLN A C 1
ATOM 701 O O . GLN A 1 91 ? 6.977 3.286 -4.582 1.00 97.19 91 GLN A O 1
ATOM 706 N N . ALA A 1 92 ? 8.236 4.263 -6.156 1.00 95.69 92 ALA A N 1
ATOM 707 C CA . ALA A 1 92 ? 7.296 5.357 -6.392 1.00 95.69 92 ALA A CA 1
ATOM 708 C C . ALA A 1 92 ? 5.941 4.873 -6.945 1.00 95.69 92 ALA A C 1
ATOM 710 O O . ALA A 1 92 ? 4.914 5.480 -6.653 1.00 95.69 92 ALA A O 1
ATOM 711 N N . PHE A 1 93 ? 5.924 3.788 -7.725 1.00 95.06 93 PHE A N 1
ATOM 712 C CA . PHE A 1 93 ? 4.698 3.206 -8.273 1.00 95.06 93 PHE A CA 1
ATOM 713 C C . PHE A 1 93 ? 4.026 2.207 -7.319 1.00 95.06 93 PHE A C 1
ATOM 715 O O . PHE A 1 93 ? 2.822 2.290 -7.079 1.00 95.06 93 PHE A O 1
ATOM 722 N N . ALA A 1 94 ? 4.790 1.253 -6.786 1.00 95.00 94 ALA A N 1
ATOM 723 C CA . ALA A 1 94 ? 4.302 0.132 -5.985 1.00 95.00 94 ALA A CA 1
ATOM 724 C C . ALA A 1 94 ? 4.208 0.443 -4.481 1.00 95.00 94 ALA A C 1
ATOM 726 O O . ALA A 1 94 ? 3.565 -0.305 -3.748 1.00 95.00 94 ALA A O 1
ATOM 727 N N . GLY A 1 95 ? 4.856 1.509 -4.000 1.00 95.56 95 GLY A N 1
ATOM 728 C CA . GLY A 1 95 ? 4.932 1.876 -2.578 1.00 95.56 95 GLY A CA 1
ATOM 729 C C . GLY A 1 95 ? 5.879 1.003 -1.741 1.00 95.56 95 GLY A C 1
ATOM 730 O O . GLY A 1 95 ? 6.100 1.277 -0.566 1.00 95.56 95 GLY A O 1
ATOM 731 N N . THR A 1 96 ? 6.456 -0.037 -2.339 1.00 95.88 96 THR A N 1
ATOM 732 C CA . THR A 1 96 ? 7.368 -1.014 -1.729 1.00 95.88 96 THR A CA 1
ATOM 733 C C . THR A 1 96 ? 8.338 -1.524 -2.798 1.00 95.88 96 THR A C 1
ATOM 735 O O . THR A 1 96 ? 8.126 -1.273 -3.984 1.00 95.88 96 THR A O 1
ATOM 738 N N . LEU A 1 97 ? 9.382 -2.245 -2.392 1.00 96.50 97 LEU A N 1
ATOM 739 C CA . LEU A 1 97 ? 10.241 -3.021 -3.293 1.00 96.50 97 LEU A CA 1
ATOM 740 C C . LEU A 1 97 ? 9.788 -4.490 -3.412 1.00 96.50 97 LEU A C 1
ATOM 742 O O . LEU A 1 97 ? 10.364 -5.247 -4.188 1.00 96.50 97 LEU A O 1
ATOM 746 N N . ASP A 1 98 ? 8.737 -4.903 -2.691 1.00 94.81 98 ASP A N 1
ATOM 747 C CA . ASP A 1 98 ? 8.251 -6.287 -2.717 1.00 94.81 98 ASP A CA 1
ATOM 748 C C . ASP A 1 98 ? 7.845 -6.733 -4.126 1.00 94.81 98 ASP A C 1
ATOM 750 O O . ASP A 1 98 ? 6.878 -6.220 -4.705 1.00 94.81 98 ASP A O 1
ATOM 754 N N . GLY A 1 99 ? 8.532 -7.765 -4.619 1.00 94.31 99 GLY A N 1
ATOM 755 C CA . GLY A 1 99 ? 8.345 -8.333 -5.953 1.00 94.31 99 GLY A CA 1
ATOM 756 C C . GLY A 1 99 ? 9.349 -7.833 -6.992 1.00 94.31 99 GLY A C 1
ATOM 757 O O . GLY A 1 99 ? 9.378 -8.386 -8.087 1.00 94.31 99 GLY A O 1
ATOM 758 N N . LEU A 1 100 ? 10.190 -6.842 -6.666 1.00 96.75 100 LEU A N 1
ATOM 759 C CA . LEU A 1 100 ? 11.230 -6.356 -7.574 1.00 96.75 100 LEU A CA 1
ATOM 760 C C . LEU A 1 100 ? 12.287 -7.429 -7.869 1.00 96.75 100 LEU A C 1
ATOM 762 O O . LEU A 1 100 ? 12.628 -7.620 -9.031 1.00 96.75 100 LEU A O 1
ATOM 766 N N . ASP A 1 101 ? 12.726 -8.182 -6.857 1.00 96.19 101 ASP A N 1
ATOM 767 C CA . ASP A 1 101 ? 13.724 -9.252 -7.022 1.00 96.19 101 ASP A CA 1
ATOM 768 C C . ASP A 1 101 ? 13.282 -10.312 -8.047 1.00 96.19 101 ASP A C 1
ATOM 770 O O . ASP A 1 101 ? 14.093 -10.831 -8.812 1.00 96.19 101 ASP A O 1
ATOM 774 N N . GLU A 1 102 ? 11.981 -10.617 -8.107 1.00 95.25 102 GLU A N 1
ATOM 775 C CA . GLU A 1 102 ? 11.436 -11.560 -9.090 1.00 95.25 102 GLU A CA 1
ATOM 776 C C . GLU A 1 102 ? 11.465 -10.976 -10.509 1.00 95.25 102 GLU A C 1
ATOM 778 O O . GLU A 1 102 ? 11.783 -11.688 -11.461 1.00 95.25 102 GLU A O 1
ATOM 783 N N . ILE A 1 103 ? 11.204 -9.673 -10.661 1.00 96.75 103 ILE A N 1
ATOM 784 C CA . ILE A 1 103 ? 11.342 -8.974 -11.948 1.00 96.75 103 ILE A CA 1
ATOM 785 C C . ILE A 1 103 ? 12.808 -8.971 -12.386 1.00 96.75 103 ILE A C 1
ATOM 787 O O . ILE A 1 103 ? 13.090 -9.292 -13.536 1.00 96.75 103 ILE A O 1
ATOM 791 N N . GLU A 1 104 ? 13.739 -8.660 -11.481 1.00 96.00 104 GLU A N 1
ATOM 792 C CA . GLU A 1 104 ? 15.184 -8.707 -11.737 1.00 96.00 104 GLU A CA 1
ATOM 793 C C . GLU A 1 104 ? 15.639 -10.103 -12.164 1.00 96.00 104 GLU A C 1
ATOM 795 O O . GLU A 1 104 ? 16.334 -10.254 -13.171 1.00 96.00 104 GLU A O 1
ATOM 800 N N . ARG A 1 105 ? 15.180 -11.140 -11.460 1.00 95.38 105 ARG A N 1
ATOM 801 C CA . ARG A 1 105 ? 15.475 -12.533 -11.797 1.00 95.38 105 ARG A CA 1
ATOM 802 C C . ARG A 1 105 ? 14.953 -12.907 -13.184 1.00 95.38 105 ARG A C 1
ATOM 804 O O . ARG A 1 105 ? 15.694 -13.493 -13.970 1.00 95.38 105 ARG A O 1
ATOM 811 N N . LEU A 1 106 ? 13.695 -12.590 -13.499 1.00 95.38 106 LEU A N 1
ATOM 812 C CA . LEU A 1 106 ? 13.097 -12.881 -14.808 1.00 95.38 106 LEU A CA 1
ATOM 813 C C . LEU A 1 106 ? 13.782 -12.093 -15.933 1.00 95.38 106 LEU A C 1
ATOM 815 O O . LEU A 1 106 ? 14.039 -12.645 -17.003 1.00 95.38 106 LEU A O 1
ATOM 819 N N . ALA A 1 107 ? 14.130 -10.833 -15.681 1.00 96.19 107 ALA A N 1
ATOM 820 C CA . ALA A 1 107 ? 14.835 -9.985 -16.631 1.00 96.19 107 ALA A CA 1
ATOM 821 C C . ALA A 1 107 ? 16.280 -10.445 -16.871 1.00 96.19 107 ALA A C 1
ATOM 823 O O . ALA A 1 107 ? 16.790 -10.335 -17.982 1.00 96.19 107 ALA A O 1
ATOM 824 N N . GLY A 1 108 ? 16.937 -11.070 -15.894 1.00 93.50 108 GLY A N 1
ATOM 825 C CA . GLY A 1 108 ? 18.213 -11.751 -16.127 1.00 93.50 108 GLY A CA 1
ATOM 826 C C . GLY A 1 108 ? 18.116 -12.873 -17.176 1.00 93.50 108 GLY A C 1
ATOM 827 O O . GLY A 1 108 ? 19.085 -13.134 -17.890 1.00 93.50 108 GLY A O 1
ATOM 828 N N . LEU A 1 109 ? 16.937 -13.490 -17.323 1.00 92.06 109 LEU A N 1
ATOM 829 C CA . LEU A 1 109 ? 16.708 -14.688 -18.140 1.00 92.06 109 LEU A CA 1
ATOM 830 C C . LEU A 1 109 ? 16.061 -14.422 -19.508 1.00 92.06 109 LEU A C 1
ATOM 832 O O . LEU A 1 109 ? 16.142 -15.280 -20.383 1.00 92.06 109 LEU A O 1
ATOM 836 N N . SER A 1 110 ? 15.415 -13.271 -19.708 1.00 93.31 110 SER A N 1
ATOM 837 C CA . SER A 1 110 ? 14.709 -12.944 -20.954 1.00 93.31 110 SER A CA 1
ATOM 838 C C . SER A 1 110 ? 14.883 -11.476 -21.334 1.00 93.31 110 SER A C 1
ATOM 840 O O . SER A 1 110 ? 14.888 -10.600 -20.475 1.00 93.31 110 SER A O 1
ATOM 842 N N . ALA A 1 111 ? 14.997 -11.195 -22.634 1.00 93.88 111 ALA A N 1
ATOM 843 C CA . ALA A 1 111 ? 15.136 -9.834 -23.156 1.00 93.88 111 ALA A CA 1
ATOM 844 C C . ALA A 1 111 ? 13.828 -9.026 -23.124 1.00 93.88 111 ALA A C 1
ATOM 846 O O . ALA A 1 111 ? 13.867 -7.799 -23.100 1.00 93.88 111 ALA A O 1
ATOM 847 N N . LEU A 1 112 ? 12.680 -9.709 -23.113 1.00 95.12 112 LEU A N 1
ATOM 848 C CA . LEU A 1 112 ? 11.344 -9.115 -23.024 1.00 95.12 112 LEU A CA 1
ATOM 849 C C . LEU A 1 112 ? 10.525 -9.817 -21.925 1.00 95.12 112 LEU A C 1
ATOM 851 O O . LEU A 1 112 ? 10.810 -10.983 -21.622 1.00 95.12 112 LEU A O 1
ATOM 855 N N . PRO A 1 113 ? 9.521 -9.142 -21.329 1.00 94.50 113 PRO A N 1
ATOM 856 C CA . PRO A 1 113 ? 8.704 -9.734 -20.275 1.00 94.50 113 PRO A CA 1
ATOM 857 C C . PRO A 1 113 ? 8.043 -11.044 -20.734 1.00 94.50 113 PRO A C 1
ATOM 859 O O . PRO A 1 113 ? 7.408 -11.050 -21.794 1.00 94.50 113 PRO A O 1
ATOM 862 N N . PRO A 1 114 ? 8.159 -12.149 -19.974 1.00 93.62 114 PRO A N 1
ATOM 863 C CA . PRO A 1 114 ? 7.416 -13.368 -20.276 1.00 93.62 114 PRO A CA 1
ATOM 864 C C . PRO A 1 114 ? 5.911 -13.144 -20.084 1.00 93.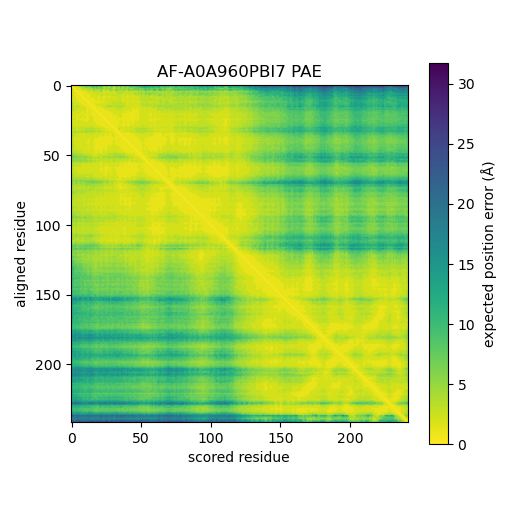62 114 PRO A C 1
ATOM 866 O O . PRO A 1 114 ? 5.495 -12.314 -19.272 1.00 93.62 114 PRO A O 1
ATOM 869 N N . ALA A 1 115 ? 5.086 -13.902 -20.811 1.00 89.12 115 ALA A N 1
ATOM 870 C CA . ALA A 1 115 ? 3.629 -13.764 -20.757 1.00 89.12 115 ALA A CA 1
ATOM 871 C C . ALA A 1 115 ? 3.062 -14.049 -19.355 1.00 89.12 115 ALA A C 1
ATOM 873 O O . ALA A 1 115 ? 2.036 -13.490 -18.973 1.00 89.12 115 ALA A O 1
ATOM 874 N N . GLU A 1 116 ? 3.743 -14.893 -18.579 1.00 86.38 116 GLU A N 1
ATOM 875 C CA . GLU A 1 116 ? 3.367 -15.278 -17.219 1.00 86.38 116 GLU A CA 1
ATOM 876 C C . GLU A 1 116 ? 3.919 -14.327 -16.145 1.00 86.38 116 GLU A C 1
ATOM 878 O O . GLU A 1 116 ? 3.731 -14.585 -14.953 1.00 86.38 116 GLU A O 1
ATOM 883 N N . MET A 1 117 ? 4.615 -13.246 -16.526 1.00 91.12 117 MET A N 1
ATOM 884 C CA . MET A 1 117 ? 5.171 -12.301 -15.560 1.00 91.12 117 MET A CA 1
ATOM 885 C C . MET A 1 117 ? 4.054 -11.730 -14.671 1.00 91.12 117 MET A C 1
ATOM 887 O O . MET A 1 117 ? 3.078 -11.178 -15.191 1.00 91.12 117 MET A O 1
ATOM 891 N N . PRO A 1 118 ? 4.190 -11.803 -13.334 1.00 84.75 118 PRO A N 1
ATOM 892 C CA . PRO A 1 118 ? 3.200 -11.232 -12.440 1.00 84.75 118 PRO A CA 1
ATOM 893 C C . PRO A 1 118 ? 3.034 -9.734 -12.681 1.00 84.75 118 PRO A C 1
ATOM 895 O O . PRO A 1 118 ? 4.006 -8.982 -12.766 1.00 84.75 118 PRO A O 1
ATOM 898 N N . ARG A 1 119 ? 1.777 -9.293 -12.730 1.00 89.94 119 ARG A N 1
ATOM 899 C CA . ARG A 1 119 ? 1.450 -7.873 -12.804 1.00 89.94 119 ARG A CA 1
ATOM 900 C C . ARG A 1 119 ? 1.987 -7.140 -11.574 1.00 89.94 119 ARG A C 1
ATOM 902 O O . ARG A 1 119 ? 1.777 -7.575 -10.437 1.00 89.94 119 ARG A O 1
ATOM 909 N N . VAL A 1 120 ? 2.611 -5.986 -11.787 1.00 92.62 120 VAL A N 1
ATOM 910 C CA . VAL A 1 120 ? 3.056 -5.129 -10.687 1.00 92.62 120 VAL A CA 1
ATOM 911 C C . VAL A 1 120 ? 1.864 -4.337 -10.161 1.00 92.62 120 VAL A C 1
ATOM 913 O O . VAL A 1 120 ? 1.289 -3.513 -10.865 1.00 92.62 120 VAL A O 1
ATOM 916 N N . ARG A 1 121 ? 1.493 -4.580 -8.902 1.00 92.62 121 ARG A N 1
ATOM 917 C CA . ARG A 1 121 ? 0.438 -3.815 -8.223 1.00 92.62 121 ARG A CA 1
ATOM 918 C C . ARG A 1 121 ? 0.964 -2.456 -7.772 1.00 92.62 121 ARG A C 1
ATOM 920 O O . ARG A 1 121 ? 2.011 -2.402 -7.117 1.00 92.62 121 ARG A O 1
ATOM 927 N N . SER A 1 122 ? 0.213 -1.400 -8.075 1.00 94.62 122 SER A N 1
ATOM 928 C CA . SER A 1 122 ? 0.477 -0.046 -7.581 1.00 94.62 122 SER A CA 1
ATOM 929 C C . SER A 1 122 ? 0.263 0.068 -6.068 1.00 94.62 122 SER A C 1
ATOM 931 O O . SER A 1 122 ? -0.381 -0.783 -5.451 1.00 94.62 122 SER A O 1
ATOM 933 N N . ALA A 1 123 ? 0.772 1.145 -5.469 1.00 95.69 123 ALA A N 1
ATOM 934 C CA . ALA A 1 123 ? 0.567 1.444 -4.053 1.00 95.69 123 ALA A CA 1
ATOM 935 C C . ALA A 1 123 ? -0.927 1.506 -3.688 1.00 95.69 123 ALA A C 1
ATOM 937 O O . ALA A 1 123 ? -1.342 0.880 -2.717 1.00 95.69 123 ALA A O 1
ATOM 938 N N . ALA A 1 124 ? -1.737 2.181 -4.512 1.00 94.19 124 ALA A N 1
ATOM 939 C CA . ALA A 1 124 ? -3.180 2.303 -4.302 1.00 94.19 124 ALA A CA 1
ATOM 940 C C . ALA A 1 124 ? -3.889 0.941 -4.369 1.00 94.19 124 ALA A C 1
ATOM 942 O O . ALA A 1 124 ? -4.695 0.617 -3.506 1.00 94.19 124 ALA A O 1
ATOM 943 N N . GLU A 1 125 ? -3.543 0.095 -5.343 1.00 93.88 125 GLU A N 1
ATOM 944 C CA . GLU A 1 125 ? -4.131 -1.248 -5.442 1.00 93.88 125 GLU A CA 1
ATOM 945 C C . GLU A 1 125 ? -3.752 -2.138 -4.260 1.00 93.88 125 GLU A C 1
ATOM 947 O O . GLU A 1 125 ? -4.570 -2.926 -3.791 1.00 93.88 125 GLU A O 1
ATOM 952 N N . ARG A 1 126 ? -2.516 -2.023 -3.765 1.00 93.12 126 ARG A N 1
ATOM 953 C CA . ARG A 1 126 ? -2.071 -2.757 -2.575 1.00 93.12 126 ARG A CA 1
ATOM 954 C C . ARG A 1 126 ? -2.785 -2.269 -1.319 1.00 93.12 126 ARG A C 1
ATOM 956 O O . ARG A 1 126 ? -3.131 -3.094 -0.478 1.00 93.12 126 ARG A O 1
ATOM 963 N N . GLU A 1 127 ? -3.009 -0.965 -1.195 1.00 92.50 127 GLU A N 1
ATOM 964 C CA . GLU A 1 127 ? -3.791 -0.387 -0.103 1.00 92.50 127 GLU A CA 1
ATOM 965 C C . GLU A 1 127 ? -5.244 -0.875 -0.149 1.00 92.50 127 GLU A C 1
ATOM 967 O O . GLU A 1 127 ? -5.757 -1.357 0.861 1.00 92.50 127 GLU A O 1
ATOM 972 N N . ASP A 1 128 ? -5.871 -0.861 -1.325 1.00 93.56 128 ASP A N 1
ATOM 973 C CA . ASP A 1 128 ? -7.221 -1.386 -1.531 1.00 93.56 128 ASP A CA 1
AT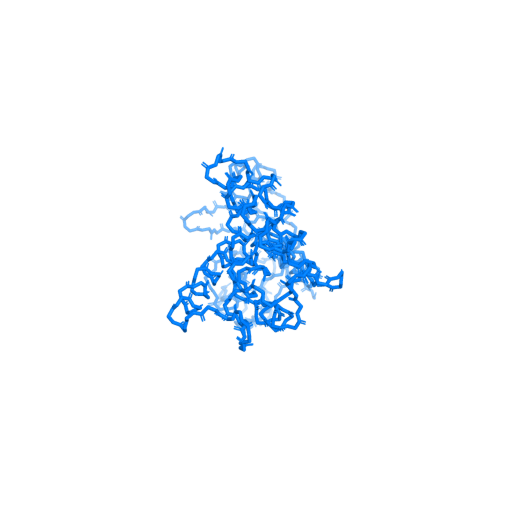OM 974 C C . ASP A 1 128 ? -7.304 -2.890 -1.231 1.00 93.56 128 ASP A C 1
ATOM 976 O O . ASP A 1 128 ? -8.224 -3.340 -0.545 1.00 93.56 128 ASP A O 1
ATOM 980 N N . ASP A 1 129 ? -6.338 -3.688 -1.695 1.00 92.25 129 ASP A N 1
ATOM 981 C CA . ASP A 1 129 ? -6.229 -5.116 -1.380 1.00 92.25 129 ASP A CA 1
ATOM 982 C C . ASP A 1 129 ? -6.102 -5.345 0.127 1.00 92.25 129 ASP A C 1
ATOM 984 O O . ASP A 1 129 ? -6.835 -6.161 0.692 1.00 92.25 129 ASP A O 1
ATOM 988 N N . ALA A 1 130 ? -5.208 -4.609 0.790 1.00 93.25 130 ALA A N 1
ATOM 989 C CA . ALA A 1 130 ? -5.009 -4.693 2.231 1.00 93.25 130 ALA A CA 1
ATOM 990 C C . ALA A 1 130 ? -6.275 -4.282 2.990 1.00 93.25 130 ALA A C 1
ATOM 992 O O . ALA A 1 130 ? -6.660 -4.941 3.958 1.00 93.25 130 ALA A O 1
ATOM 993 N N . ARG A 1 131 ? -6.974 -3.242 2.523 1.00 93.69 131 ARG A N 1
ATOM 994 C CA . ARG A 1 131 ? -8.244 -2.792 3.094 1.00 93.69 131 ARG A CA 1
ATOM 995 C C . ARG A 1 131 ? -9.329 -3.849 2.933 1.00 93.69 131 ARG A C 1
ATOM 997 O O . ARG A 1 131 ? -10.015 -4.159 3.907 1.00 93.69 131 ARG A O 1
ATOM 1004 N N . ARG A 1 132 ? -9.472 -4.436 1.742 1.00 94.88 132 ARG A N 1
ATOM 1005 C CA . ARG A 1 132 ? -10.426 -5.524 1.481 1.00 94.88 132 ARG A CA 1
ATOM 1006 C C . ARG A 1 132 ? -10.124 -6.748 2.334 1.00 94.88 132 ARG A C 1
ATOM 1008 O O . ARG A 1 132 ? -11.042 -7.277 2.954 1.00 94.88 132 ARG A O 1
ATOM 1015 N N . ALA A 1 133 ? -8.859 -7.157 2.415 1.00 95.88 133 ALA A N 1
ATOM 1016 C CA . ALA A 1 133 ? -8.425 -8.271 3.252 1.00 95.88 133 ALA A CA 1
ATOM 1017 C C . ALA A 1 133 ? -8.726 -8.005 4.734 1.00 95.88 133 ALA A C 1
ATOM 1019 O O . ALA A 1 133 ? -9.329 -8.845 5.395 1.00 95.88 133 ALA A O 1
ATOM 1020 N N . PHE A 1 134 ? -8.412 -6.805 5.232 1.00 95.88 134 PHE A N 1
ATOM 1021 C CA . PHE A 1 134 ? -8.736 -6.396 6.597 1.00 95.88 134 PHE A CA 1
ATOM 1022 C C . PHE A 1 134 ? -10.241 -6.449 6.876 1.00 95.88 134 PHE A C 1
ATOM 1024 O O . PHE A 1 134 ? -10.654 -6.981 7.902 1.00 95.88 134 PHE A O 1
ATOM 1031 N N . CYS A 1 135 ? -11.074 -5.934 5.972 1.00 96.12 135 CYS A N 1
ATOM 1032 C CA . CYS A 1 135 ? -12.526 -5.955 6.146 1.00 96.12 135 CYS A CA 1
ATOM 1033 C C . CYS A 1 135 ? -13.124 -7.363 6.027 1.00 96.12 135 CYS A C 1
ATOM 1035 O O . CYS A 1 135 ? -14.116 -7.649 6.693 1.00 96.12 135 CYS A O 1
ATOM 1037 N N . ALA A 1 136 ? -12.522 -8.245 5.227 1.00 96.94 136 ALA A N 1
ATOM 1038 C CA . ALA A 1 136 ? -12.921 -9.645 5.135 1.00 96.94 136 ALA A CA 1
ATOM 1039 C C . ALA A 1 136 ? -12.536 -10.438 6.396 1.00 96.94 136 ALA A C 1
ATOM 1041 O O . ALA A 1 136 ? -13.345 -11.209 6.906 1.00 96.94 136 ALA A O 1
ATOM 1042 N N . GLU A 1 137 ? -11.325 -10.233 6.922 1.00 97.00 137 GLU A N 1
ATOM 1043 C CA . GLU A 1 137 ? -10.826 -10.922 8.119 1.00 97.00 137 GLU A CA 1
ATOM 1044 C C . GLU A 1 137 ? -11.455 -10.370 9.409 1.00 97.00 137 GLU A C 1
ATOM 1046 O O . GLU A 1 137 ? -11.766 -11.121 10.333 1.00 97.00 137 GLU A O 1
ATOM 1051 N N . LYS A 1 138 ? -11.653 -9.048 9.480 1.00 96.25 138 LYS A N 1
ATOM 1052 C CA . LYS A 1 138 ? -12.083 -8.316 10.681 1.00 96.25 138 LYS A CA 1
ATOM 1053 C C . LYS A 1 138 ? -13.253 -7.380 10.362 1.00 96.25 138 LYS A C 1
ATOM 1055 O O . LYS A 1 138 ? -13.117 -6.156 10.470 1.00 96.25 138 LYS A O 1
ATOM 1060 N N . PRO A 1 139 ? -14.432 -7.924 10.010 1.00 97.25 139 PRO A N 1
ATOM 1061 C CA . PRO A 1 139 ? -15.564 -7.124 9.546 1.00 97.25 139 PRO A CA 1
ATOM 1062 C C . PRO A 1 139 ? -16.004 -6.071 10.567 1.00 97.25 139 PRO A C 1
ATOM 1064 O O . PRO A 1 139 ? -16.196 -4.914 10.206 1.00 97.25 139 PRO A O 1
ATOM 1067 N N . LEU A 1 140 ? -16.083 -6.419 11.856 1.00 97.12 140 LEU A N 1
ATOM 1068 C CA . LEU A 1 140 ? -16.521 -5.486 12.902 1.00 97.12 140 LEU A CA 1
ATOM 1069 C C . LEU A 1 140 ? -15.469 -4.420 13.257 1.00 97.12 140 LEU A C 1
ATOM 1071 O O . LEU A 1 140 ? -15.833 -3.311 13.645 1.00 97.12 140 LEU A O 1
ATOM 1075 N N . ALA A 1 141 ? -14.175 -4.714 13.099 1.00 97.44 141 ALA A N 1
ATOM 1076 C CA . ALA A 1 141 ? -13.131 -3.694 13.220 1.00 97.44 141 ALA A CA 1
ATOM 1077 C C . ALA A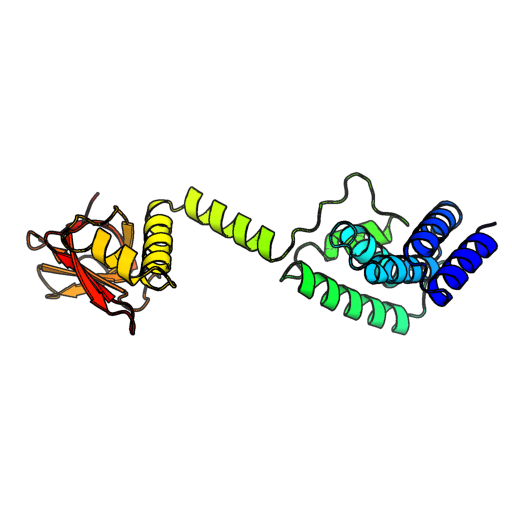 1 141 ? -13.150 -2.749 12.003 1.00 97.44 141 ALA A C 1
ATOM 1079 O O . ALA A 1 141 ? -12.996 -1.538 12.140 1.00 97.44 141 ALA A O 1
ATOM 1080 N N . CYS A 1 142 ? -13.425 -3.276 10.807 1.00 97.75 142 CYS A N 1
ATOM 1081 C CA . CYS A 1 142 ? -13.616 -2.466 9.605 1.00 97.75 142 CYS A CA 1
ATOM 1082 C C . CYS A 1 142 ? -14.844 -1.550 9.686 1.00 97.75 142 CYS A C 1
ATOM 1084 O O . CYS A 1 142 ? -14.755 -0.395 9.264 1.00 97.75 142 CYS A O 1
ATOM 1086 N N . VAL A 1 143 ? -15.951 -2.003 10.289 1.00 97.81 143 VAL A N 1
ATOM 1087 C CA . VAL A 1 143 ? -17.113 -1.143 10.578 1.00 97.81 143 VAL A CA 1
ATOM 1088 C C . VAL A 1 143 ? -16.700 0.077 11.402 1.00 97.81 143 VAL A C 1
ATOM 1090 O O . VAL A 1 143 ? -17.086 1.193 11.056 1.00 97.81 143 VAL A O 1
ATOM 1093 N N . TYR A 1 144 ? -15.869 -0.110 12.431 1.00 97.75 144 TYR A N 1
ATOM 1094 C CA . TYR A 1 144 ? -15.347 1.005 13.220 1.00 97.75 144 TYR A CA 1
ATOM 1095 C C . TYR A 1 144 ? -14.516 1.980 12.379 1.00 97.75 144 TYR A C 1
ATOM 1097 O O . TYR A 1 144 ? -14.789 3.177 12.392 1.00 97.75 144 TYR A O 1
ATOM 1105 N N . GLU A 1 145 ? -13.537 1.486 11.617 1.00 96.88 145 GLU A N 1
ATOM 1106 C CA . GLU A 1 145 ? -12.668 2.342 10.794 1.00 96.88 145 GLU A CA 1
ATOM 1107 C C . GLU A 1 145 ? -13.458 3.142 9.747 1.00 96.88 145 GLU A C 1
ATOM 1109 O O . GLU A 1 145 ? -13.174 4.317 9.496 1.00 96.88 145 GLU A O 1
ATOM 1114 N N . ASN A 1 146 ? -14.481 2.518 9.152 1.00 96.31 146 ASN A N 1
ATOM 1115 C CA . ASN A 1 146 ? -15.395 3.188 8.228 1.00 96.31 146 ASN A CA 1
ATOM 1116 C C . ASN A 1 146 ? -16.202 4.276 8.940 1.00 96.31 146 ASN A C 1
ATOM 1118 O O . ASN A 1 146 ? -16.299 5.393 8.434 1.00 96.31 146 ASN A O 1
ATOM 1122 N N . LEU A 1 147 ? -16.745 3.975 10.124 1.00 97.12 147 LEU A N 1
ATOM 1123 C CA . LEU A 1 147 ? -17.508 4.944 10.902 1.00 97.12 147 LEU A CA 1
ATOM 1124 C C . LEU A 1 147 ? -16.633 6.123 11.340 1.00 97.12 147 LEU A C 1
ATOM 1126 O O . LEU A 1 147 ? -17.036 7.271 11.179 1.00 97.12 147 LEU A O 1
ATOM 1130 N N . ARG A 1 148 ? -15.429 5.857 11.852 1.00 97.25 148 ARG A N 1
ATOM 1131 C CA . ARG A 1 148 ? -14.457 6.880 12.251 1.00 97.25 148 ARG A CA 1
ATOM 1132 C C . ARG A 1 148 ? -14.131 7.802 11.080 1.00 97.25 148 ARG A C 1
ATOM 1134 O O . ARG A 1 148 ? -14.284 9.010 11.214 1.00 97.25 148 ARG A O 1
ATOM 1141 N N . THR A 1 149 ? -13.782 7.235 9.922 1.00 96.25 149 THR A N 1
ATOM 1142 C CA . THR A 1 149 ? -13.511 7.995 8.689 1.00 96.25 149 THR A CA 1
ATOM 1143 C C . THR A 1 149 ? -14.713 8.842 8.265 1.00 96.25 149 THR A C 1
ATOM 1145 O O . THR A 1 149 ? -14.558 10.026 7.967 1.00 96.25 149 THR A O 1
ATOM 1148 N N . ALA A 1 150 ? -15.920 8.270 8.279 1.00 96.62 150 ALA A N 1
ATOM 1149 C CA . ALA A 1 150 ? -17.144 8.983 7.919 1.00 96.62 150 ALA A CA 1
ATOM 1150 C C . ALA A 1 150 ? -17.476 10.112 8.903 1.00 96.62 150 ALA A C 1
ATOM 1152 O O . ALA A 1 150 ? -17.991 11.148 8.486 1.00 96.62 150 ALA A O 1
ATOM 1153 N N . LEU A 1 151 ? -17.175 9.927 10.192 1.00 96.94 151 LEU A N 1
ATOM 1154 C CA . LEU A 1 151 ? -17.368 10.936 11.225 1.00 96.94 151 LEU A CA 1
ATOM 1155 C C . LEU A 1 151 ? -16.313 12.035 11.157 1.00 96.94 151 LEU A C 1
ATOM 1157 O O . LEU A 1 151 ? -16.670 13.162 11.450 1.00 96.94 151 LEU A O 1
ATOM 1161 N N . THR A 1 152 ? -15.060 11.775 10.774 1.00 96.44 152 THR A N 1
ATOM 1162 C CA . THR A 1 152 ? -13.993 12.799 10.729 1.00 96.44 152 THR A CA 1
ATOM 1163 C C . THR A 1 152 ? -13.802 13.456 9.360 1.00 96.44 152 THR A C 1
ATOM 1165 O O . THR A 1 152 ? -13.107 14.463 9.269 1.00 96.44 152 THR A O 1
ATOM 1168 N N . GLY A 1 153 ? -14.374 12.892 8.295 1.00 94.94 153 GLY A N 1
ATOM 1169 C CA . GLY A 1 153 ? -14.246 13.406 6.931 1.00 94.94 153 GLY A CA 1
ATOM 1170 C C . GLY A 1 153 ? -15.125 14.632 6.621 1.00 94.94 153 GLY A C 1
ATOM 1171 O O . GLY A 1 153 ? -15.873 15.101 7.481 1.00 94.94 153 GLY A O 1
ATOM 1172 N N . PRO A 1 154 ? -15.100 15.128 5.366 1.00 93.88 154 PRO A N 1
ATOM 1173 C CA . PRO A 1 154 ? -15.844 16.323 4.938 1.00 93.88 154 PRO A CA 1
ATOM 1174 C C . PRO A 1 154 ? -17.367 16.275 5.172 1.00 93.88 154 PRO A C 1
ATOM 1176 O O . PRO A 1 154 ? -17.991 17.316 5.341 1.00 93.88 154 PRO A O 1
ATOM 1179 N N . GLY A 1 155 ? -17.968 15.080 5.209 1.00 93.62 155 GLY A N 1
ATOM 1180 C CA . GLY A 1 155 ? -19.392 14.860 5.511 1.00 93.62 155 GLY A CA 1
ATOM 1181 C C . GLY A 1 155 ? -19.695 14.564 6.985 1.00 93.62 155 GLY A C 1
ATOM 1182 O O . GLY A 1 155 ? -20.814 14.179 7.317 1.00 93.62 155 GLY A O 1
ATOM 1183 N N . GLY A 1 156 ? -18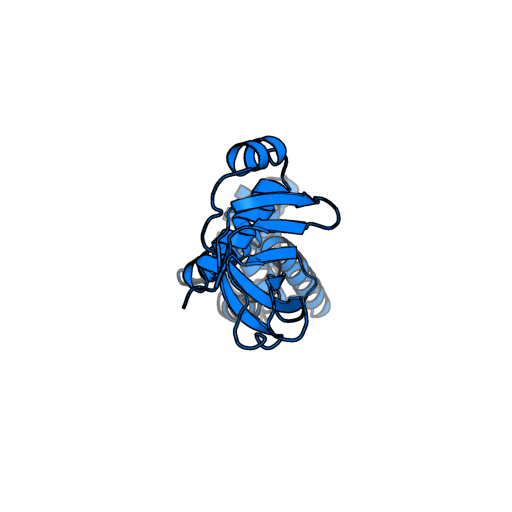.711 14.712 7.875 1.00 95.75 156 GLY A N 1
ATOM 1184 C CA . GLY A 1 156 ? -18.786 14.232 9.250 1.00 95.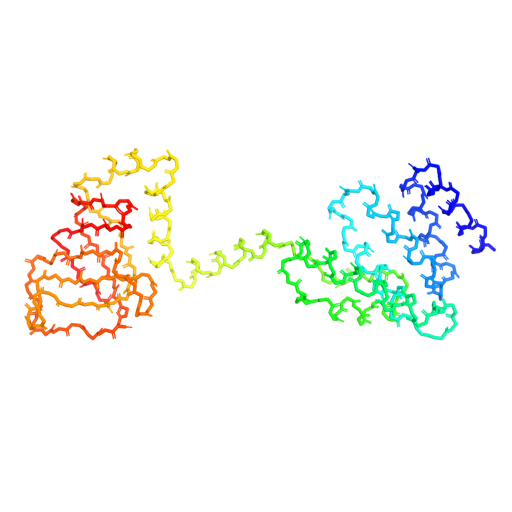75 156 GLY A CA 1
ATOM 1185 C C . GLY A 1 156 ? -19.902 14.832 10.097 1.00 95.75 156 GLY A C 1
ATOM 1186 O O . GLY A 1 156 ? -20.376 14.168 11.014 1.00 95.75 156 GLY A O 1
ATOM 1187 N N . GLU A 1 157 ? -20.318 16.071 9.831 1.00 96.25 157 GLU A N 1
ATOM 1188 C CA . GLU A 1 157 ? -21.449 16.701 10.530 1.00 96.25 157 GLU A CA 1
ATOM 1189 C C . GLU A 1 157 ? -22.773 16.009 10.198 1.00 96.25 157 GLU A C 1
ATOM 1191 O O . GLU A 1 157 ? -23.545 15.686 11.098 1.00 96.25 157 GLU A O 1
ATOM 1196 N N . GLN A 1 158 ? -22.997 15.686 8.921 1.00 97.50 158 GLN A N 1
ATOM 1197 C CA . GLN A 1 158 ? -24.188 14.956 8.493 1.00 97.50 158 GLN A CA 1
ATOM 1198 C C . GLN A 1 158 ? -24.173 13.520 9.028 1.00 97.50 158 GLN A C 1
ATOM 1200 O O . GLN A 1 158 ? -25.157 13.076 9.614 1.00 97.50 158 GLN A O 1
ATOM 1205 N N . THR A 1 159 ? -23.033 12.824 8.922 1.00 97.50 159 THR A N 1
ATOM 1206 C CA . THR A 1 159 ? -22.860 11.480 9.500 1.00 97.50 159 THR A CA 1
ATOM 1207 C C . THR A 1 159 ? -23.188 11.471 10.995 1.00 97.50 159 THR A C 1
ATOM 1209 O O . THR A 1 159 ? -23.846 10.552 11.484 1.00 97.50 159 THR A O 1
ATOM 1212 N N . TRP A 1 160 ? -22.739 12.491 11.736 1.00 98.00 160 TRP A N 1
ATOM 1213 C CA . TRP A 1 160 ? -23.047 12.612 13.156 1.00 98.00 160 TRP A CA 1
ATOM 1214 C C . TRP A 1 160 ? -24.529 12.886 13.403 1.00 98.00 160 TRP A C 1
ATOM 1216 O O . TRP A 1 160 ? -25.120 12.201 14.232 1.00 98.00 160 TRP A O 1
ATOM 1226 N N . ALA A 1 161 ? -25.144 13.823 12.678 1.00 97.81 161 ALA A N 1
ATOM 1227 C CA . ALA A 1 161 ? -26.571 14.115 12.800 1.00 97.81 161 ALA A CA 1
ATOM 1228 C C . ALA A 1 161 ? -27.438 12.866 12.555 1.00 97.81 161 ALA A C 1
ATOM 1230 O O . ALA A 1 161 ? -28.416 12.632 13.267 1.00 97.81 161 ALA A O 1
ATOM 1231 N N . ASP A 1 162 ? -27.040 12.022 11.601 1.00 97.31 162 ASP A N 1
ATOM 1232 C CA . ASP A 1 162 ? -27.736 10.775 11.297 1.00 97.31 162 ASP A CA 1
ATOM 1233 C C . ASP A 1 162 ? -27.528 9.691 12.358 1.00 97.31 162 ASP A C 1
ATOM 1235 O O . ASP A 1 162 ? -28.414 8.854 12.544 1.00 97.31 162 ASP A O 1
ATOM 1239 N N . LEU A 1 163 ? -26.392 9.688 13.054 1.00 98.00 163 LEU A N 1
ATOM 1240 C CA . LEU A 1 163 ? -26.053 8.699 14.079 1.00 98.00 163 LEU A CA 1
ATOM 1241 C C . LEU A 1 163 ? -26.519 9.106 15.486 1.00 98.00 163 LEU A C 1
ATOM 1243 O O . LEU A 1 163 ? -26.842 8.242 16.304 1.00 98.00 163 LEU A O 1
ATOM 1247 N N . GLN A 1 164 ? -26.535 10.402 15.796 1.00 98.06 164 GLN A N 1
ATOM 1248 C CA . GLN A 1 164 ? -26.780 10.914 17.139 1.00 98.06 164 GLN A CA 1
ATOM 1249 C C . GLN A 1 164 ? -28.146 10.459 17.664 1.00 98.06 164 GLN A C 1
ATOM 1251 O O . GLN A 1 164 ? -29.186 10.613 17.028 1.00 98.06 164 GLN A O 1
ATOM 1256 N N . GLY A 1 165 ? -28.146 9.886 18.866 1.00 97.75 165 GLY A N 1
ATOM 1257 C CA . GLY A 1 165 ? -29.342 9.341 19.501 1.00 97.75 165 GLY A CA 1
ATOM 1258 C C . GLY A 1 165 ? -29.807 7.991 18.948 1.00 97.75 165 GLY A C 1
ATOM 1259 O O . GLY A 1 165 ? -30.783 7.455 19.471 1.00 97.75 165 GLY A O 1
ATOM 1260 N N . LYS A 1 166 ? -29.108 7.412 17.964 1.00 97.75 166 LYS A N 1
ATOM 1261 C CA . LYS A 1 166 ? -29.365 6.066 17.433 1.00 97.75 166 LYS A CA 1
ATOM 1262 C C . LYS A 1 166 ? -28.318 5.071 17.926 1.00 97.75 166 LYS A C 1
ATOM 1264 O O . LYS A 1 166 ? -27.236 5.449 18.375 1.00 97.75 166 LYS A O 1
ATOM 1269 N N . VAL A 1 167 ? -28.661 3.786 17.857 1.00 96.38 167 VAL A N 1
ATOM 1270 C CA . VAL A 1 167 ? -27.729 2.690 18.150 1.00 96.38 167 VAL A CA 1
ATOM 1271 C C . VAL A 1 167 ? -26.641 2.674 17.076 1.00 96.38 167 VAL A C 1
ATOM 1273 O O . VAL A 1 167 ? -26.944 2.718 15.883 1.00 96.38 167 VAL A O 1
ATOM 1276 N N . SER A 1 168 ? -25.379 2.649 17.498 1.00 96.00 168 SER A N 1
ATOM 1277 C CA . SER A 1 168 ? -24.241 2.504 16.599 1.00 96.00 168 SER A CA 1
ATOM 1278 C C . SER A 1 168 ? -24.270 1.145 15.904 1.00 96.00 168 SER A C 1
ATOM 1280 O O . SER A 1 168 ? -24.761 0.177 16.483 1.00 96.00 168 SER A O 1
ATOM 1282 N N . PRO A 1 169 ? -23.655 1.014 14.721 1.00 96.00 169 PRO A N 1
ATOM 1283 C CA . PRO A 1 169 ? -23.289 -0.298 14.212 1.00 96.00 169 PRO A CA 1
ATOM 1284 C C . PRO A 1 169 ? -22.496 -1.096 15.258 1.00 96.00 169 PRO A C 1
ATOM 1286 O O . PRO A 1 169 ? -21.776 -0.515 16.081 1.00 96.00 169 PRO A O 1
ATOM 1289 N N . GLN A 1 170 ? -22.608 -2.421 15.203 1.00 96.62 170 GLN A N 1
ATOM 1290 C CA . GLN A 1 170 ? -21.768 -3.302 16.004 1.00 96.62 170 GLN A CA 1
ATOM 1291 C C . GLN A 1 170 ? -20.307 -3.168 15.557 1.00 96.62 170 GLN A C 1
ATOM 1293 O O . GLN A 1 170 ? -20.006 -3.192 14.364 1.00 96.62 170 GLN A O 1
ATOM 1298 N N . MET A 1 171 ? -19.396 -3.047 16.519 1.00 97.06 171 MET A N 1
ATOM 1299 C CA . MET A 1 171 ? -17.965 -2.851 16.277 1.00 97.06 171 MET A CA 1
ATOM 1300 C C . MET A 1 171 ? -17.134 -3.749 17.187 1.00 97.06 171 MET A C 1
ATOM 1302 O O . MET A 1 171 ? -17.567 -4.077 18.289 1.00 97.06 171 MET A O 1
ATOM 1306 N N . GLU A 1 172 ? -15.935 -4.130 16.749 1.00 97.56 172 GLU A N 1
ATOM 1307 C CA . GLU A 1 172 ? -14.971 -4.861 17.578 1.00 97.56 172 GLU A CA 1
ATOM 1308 C C . GLU A 1 172 ? -13.778 -3.964 17.904 1.00 97.56 172 GLU A C 1
ATOM 1310 O O . GLU A 1 172 ? -13.147 -3.410 17.007 1.00 97.56 172 GLU A O 1
ATOM 1315 N N . LEU A 1 173 ? -13.494 -3.808 19.199 1.00 97.94 173 LEU A N 1
ATOM 1316 C CA . LEU A 1 173 ? -12.464 -2.912 19.725 1.00 97.94 173 LEU A CA 1
ATOM 1317 C C . LEU A 1 173 ? -11.720 -3.565 20.892 1.00 97.94 173 LEU A C 1
ATOM 1319 O O . LEU A 1 173 ? -12.223 -4.482 21.538 1.00 97.94 173 LEU A O 1
ATOM 1323 N N . TYR A 1 174 ? -10.532 -3.062 21.212 1.00 98.00 174 TYR A N 1
ATOM 1324 C CA . TYR A 1 174 ? -9.745 -3.510 22.356 1.00 98.00 174 TYR A CA 1
ATOM 1325 C C . TYR A 1 174 ? -10.040 -2.679 23.601 1.00 98.00 174 TYR A C 1
ATOM 1327 O O . TYR A 1 174 ? -10.027 -1.450 23.556 1.00 98.00 174 TYR A O 1
ATOM 1335 N N . VAL A 1 175 ? -10.229 -3.344 24.740 1.00 97.88 175 VAL A N 1
ATOM 1336 C CA . VAL A 1 175 ? -10.342 -2.671 26.039 1.00 97.88 175 VAL A CA 1
ATOM 1337 C C . VAL A 1 175 ? -9.004 -2.052 26.423 1.00 97.88 175 VAL A C 1
ATOM 1339 O O . VAL A 1 175 ? -7.978 -2.728 26.427 1.00 97.88 175 VAL A O 1
ATOM 1342 N N . VAL A 1 176 ? -9.016 -0.773 26.786 1.00 97.81 176 VAL A N 1
ATOM 1343 C CA . VAL A 1 176 ? -7.840 -0.049 27.298 1.00 97.81 176 VAL A CA 1
ATOM 1344 C C . VAL A 1 176 ? -8.052 0.489 28.714 1.00 97.81 176 VAL A C 1
ATOM 1346 O O . VAL A 1 176 ? -7.088 0.847 29.381 1.00 97.81 176 VAL A O 1
ATOM 1349 N N . GLY A 1 177 ? -9.292 0.495 29.213 1.00 96.75 177 GLY A N 1
ATOM 1350 C CA . GLY A 1 177 ? -9.601 0.885 30.589 1.00 96.75 177 GLY A CA 1
ATOM 1351 C C . GLY A 1 177 ? -11.006 0.482 31.036 1.00 96.75 177 GLY A C 1
ATOM 1352 O O . GLY A 1 177 ? -11.906 0.315 30.214 1.00 96.75 177 GLY A O 1
ATOM 1353 N N . ASN A 1 178 ? -11.177 0.351 32.353 1.00 97.19 178 ASN A N 1
ATOM 1354 C CA . ASN A 1 178 ? -12.434 0.038 33.036 1.00 97.19 178 ASN A CA 1
ATOM 1355 C C . ASN A 1 178 ? -12.760 1.178 34.008 1.00 97.19 178 ASN A C 1
ATOM 1357 O O . ASN A 1 178 ? -11.883 1.595 34.766 1.00 97.19 178 ASN A O 1
ATOM 1361 N N . GLU A 1 179 ? -13.999 1.668 34.004 1.00 95.25 179 GLU A N 1
ATOM 1362 C CA . GLU A 1 179 ? -14.429 2.773 34.866 1.00 95.25 179 GLU A CA 1
ATOM 1363 C C . GLU A 1 179 ? -15.761 2.448 35.579 1.00 95.25 179 GLU A C 1
ATOM 1365 O O . GLU A 1 179 ? -16.786 2.253 34.920 1.00 95.25 179 GLU A O 1
ATOM 1370 N N . PRO A 1 180 ? -15.800 2.396 36.928 1.00 95.19 180 PRO A N 1
ATOM 1371 C CA . PRO A 1 180 ? -14.651 2.243 37.832 1.00 95.19 180 PRO A CA 1
ATOM 1372 C C . PRO A 1 180 ? -13.856 0.948 37.567 1.00 95.19 180 PRO A C 1
ATOM 1374 O O . PRO A 1 180 ? -14.325 0.054 36.866 1.00 95.19 180 PRO A O 1
ATOM 1377 N N . ALA A 1 181 ? -12.645 0.848 38.128 1.00 91.94 181 ALA A N 1
ATOM 1378 C CA . ALA A 1 181 ? -11.746 -0.290 37.895 1.00 91.94 181 ALA A CA 1
ATOM 1379 C C . ALA A 1 181 ? -12.315 -1.635 38.387 1.00 91.94 181 ALA A C 1
ATOM 1381 O O . ALA A 1 181 ? -12.045 -2.666 37.777 1.00 91.94 181 ALA A O 1
ATOM 1382 N N . ASP A 1 182 ? -13.116 -1.618 39.456 1.00 92.62 182 ASP A N 1
ATOM 1383 C CA . ASP A 1 182 ? -13.904 -2.762 39.917 1.00 92.62 182 ASP A CA 1
ATOM 1384 C C . ASP A 1 182 ? -15.386 -2.560 39.575 1.00 92.62 182 ASP A C 1
ATOM 1386 O O . ASP A 1 182 ? -15.910 -1.453 39.702 1.00 92.62 182 ASP A O 1
ATOM 1390 N N . ARG A 1 183 ? -16.064 -3.631 39.148 1.00 92.88 183 ARG A N 1
ATOM 1391 C CA . ARG A 1 183 ? -17.467 -3.628 38.689 1.00 92.88 183 ARG A CA 1
ATOM 1392 C C . ARG A 1 183 ? -17.787 -2.460 37.732 1.00 92.88 183 ARG A C 1
ATOM 1394 O O . ARG A 1 183 ? -18.634 -1.616 38.061 1.00 92.88 183 ARG A O 1
ATOM 1401 N N . PRO A 1 184 ? -17.119 -2.390 36.564 1.00 95.44 184 PRO A N 1
ATOM 1402 C CA . PRO A 1 184 ? -17.188 -1.231 35.680 1.00 95.44 184 PRO A CA 1
ATOM 1403 C C . PRO A 1 184 ? -18.602 -0.966 35.170 1.00 95.44 184 PRO A C 1
ATOM 1405 O O . PRO A 1 184 ? -19.358 -1.891 34.866 1.00 95.44 184 PRO A O 1
ATOM 1408 N N . LEU A 1 185 ? -18.924 0.321 35.044 1.00 96.31 185 LEU A N 1
ATOM 1409 C CA . LEU A 1 185 ? -20.115 0.835 34.363 1.00 96.31 185 LEU A CA 1
ATOM 1410 C C . LEU A 1 185 ? -19.758 1.467 33.012 1.00 96.31 185 LEU A C 1
ATOM 1412 O O . LEU A 1 185 ? -20.641 1.732 32.209 1.00 96.31 185 LEU A O 1
ATOM 1416 N N . ALA A 1 186 ? -18.479 1.701 32.741 1.00 97.00 186 ALA A N 1
ATOM 1417 C CA . ALA A 1 186 ? -18.000 2.147 31.452 1.00 97.00 186 ALA A CA 1
ATOM 1418 C C . ALA A 1 186 ? -16.706 1.429 31.063 1.00 97.00 186 ALA A C 1
ATOM 1420 O O . ALA A 1 186 ? -15.889 1.062 31.912 1.00 97.00 186 ALA A O 1
ATOM 1421 N N . LEU A 1 187 ? -16.527 1.243 29.760 1.00 97.62 187 LEU A N 1
ATOM 1422 C CA . LEU A 1 187 ? -15.296 0.743 29.163 1.00 97.62 187 LEU A CA 1
ATOM 1423 C C . LEU A 1 187 ? -14.694 1.817 28.265 1.00 97.62 187 LEU A C 1
ATOM 1425 O O . LEU A 1 187 ? -15.402 2.461 27.490 1.00 97.62 187 LEU A O 1
ATOM 1429 N N . ARG A 1 188 ? -13.374 1.966 28.334 1.00 98.00 188 ARG A N 1
ATOM 1430 C CA . ARG A 1 188 ? -12.596 2.739 27.365 1.00 98.00 188 ARG A CA 1
ATOM 1431 C C . ARG A 1 188 ? -12.022 1.780 26.339 1.00 98.00 188 ARG A C 1
ATOM 1433 O O . ARG A 1 188 ? -11.381 0.797 26.719 1.00 98.00 188 ARG A O 1
ATOM 1440 N N . LEU A 1 189 ? -12.238 2.068 25.063 1.00 98.12 189 LEU A N 1
ATOM 1441 C CA . LEU A 1 189 ? -11.939 1.160 23.962 1.00 98.12 189 LEU A CA 1
ATOM 1442 C C . LEU A 1 189 ? -11.080 1.844 22.893 1.00 98.12 189 LEU A C 1
ATOM 1444 O O . LEU A 1 189 ? -11.153 3.061 22.710 1.00 98.12 189 LEU A O 1
ATOM 1448 N N . SER A 1 190 ? -10.279 1.052 22.185 1.00 97.75 190 SER A N 1
ATOM 1449 C CA . SER A 1 190 ? -9.381 1.500 21.119 1.00 97.75 190 SER A CA 1
ATOM 1450 C C . SER A 1 190 ? -9.412 0.534 19.929 1.00 97.75 190 SER A C 1
ATOM 1452 O O . SER A 1 190 ? -9.506 -0.676 20.155 1.00 97.75 190 SER A O 1
ATOM 1454 N N . PRO A 1 191 ? -9.282 1.011 18.677 1.00 96.50 191 PRO A N 1
ATOM 1455 C CA . PRO A 1 191 ? -9.072 0.129 17.523 1.00 96.50 191 PRO A CA 1
ATOM 1456 C C . PRO A 1 191 ? -7.717 -0.589 17.567 1.00 96.50 191 PRO A C 1
ATOM 1458 O O . PRO A 1 191 ? -7.551 -1.653 16.973 1.00 96.50 191 PRO A O 1
ATOM 1461 N N . VAL A 1 192 ? -6.745 -0.042 18.306 1.00 95.69 192 VAL A N 1
ATOM 1462 C CA . VAL A 1 192 ? -5.393 -0.593 18.436 1.00 95.69 192 VAL A CA 1
ATOM 1463 C C . VAL A 1 192 ? -5.211 -1.184 19.829 1.00 95.69 192 VAL A C 1
ATOM 1465 O O . VAL A 1 192 ? -5.495 -0.546 20.844 1.00 95.69 192 VAL A O 1
ATOM 1468 N N . LYS A 1 193 ? -4.693 -2.411 19.907 1.00 96.00 193 LYS A N 1
ATOM 1469 C CA . LYS A 1 193 ? -4.405 -3.072 21.184 1.00 96.00 193 LYS A CA 1
ATOM 1470 C C . LYS A 1 193 ? -3.400 -2.245 22.000 1.00 96.00 193 LYS A C 1
ATOM 1472 O O . LYS A 1 193 ? -2.262 -2.071 21.581 1.00 96.00 193 LYS A O 1
ATOM 1477 N N . GLY A 1 194 ? -3.821 -1.757 23.171 1.00 94.00 194 GLY A N 1
ATOM 1478 C CA . GLY A 1 194 ? -3.005 -0.883 24.030 1.00 94.00 194 GLY A CA 1
ATOM 1479 C C . GLY A 1 194 ? -2.922 0.579 23.566 1.00 94.00 194 GLY A C 1
ATOM 1480 O O . GLY A 1 194 ? -2.127 1.341 24.109 1.00 94.00 194 GLY A O 1
ATOM 1481 N N . GLY A 1 195 ? -3.720 0.970 22.567 1.00 95.12 195 GLY A N 1
ATOM 1482 C CA . GLY A 1 195 ? -3.775 2.332 22.049 1.00 95.12 195 GLY A CA 1
ATOM 1483 C C . GLY A 1 195 ? -4.502 3.319 22.969 1.00 95.12 195 GLY A C 1
ATOM 1484 O O . GLY A 1 195 ? -4.918 3.005 24.086 1.00 95.12 195 GLY A O 1
ATOM 1485 N N . LYS A 1 196 ? -4.681 4.550 22.478 1.00 96.31 196 LYS A N 1
ATOM 1486 C CA . LYS A 1 196 ? -5.490 5.566 23.165 1.00 96.31 196 LYS A CA 1
ATOM 1487 C C . LYS A 1 196 ? -6.974 5.227 23.045 1.00 96.31 196 LYS A C 1
ATOM 1489 O O . LYS A 1 196 ? -7.409 4.659 22.044 1.00 96.31 196 LYS A O 1
ATOM 1494 N N . ALA A 1 197 ? -7.739 5.589 24.071 1.00 97.38 197 ALA A N 1
ATOM 1495 C CA . ALA A 1 197 ? -9.185 5.440 24.048 1.00 97.38 197 ALA A CA 1
ATOM 1496 C C . ALA A 1 197 ? -9.789 6.358 22.978 1.00 97.38 197 ALA A C 1
ATOM 1498 O O . ALA A 1 197 ? -9.619 7.572 23.056 1.00 97.38 197 ALA A O 1
ATOM 1499 N N . GLU A 1 198 ? -10.499 5.764 22.026 1.00 98.31 198 GLU A N 1
ATOM 1500 C CA . GLU A 1 198 ? -11.247 6.465 20.977 1.00 98.31 198 GLU A CA 1
ATOM 1501 C C . GLU A 1 198 ? -12.767 6.272 21.139 1.00 98.31 198 GLU A C 1
ATOM 1503 O O . GLU A 1 198 ? -13.557 7.041 20.596 1.00 98.31 198 GLU A O 1
ATOM 1508 N N . VAL A 1 199 ? -13.194 5.288 21.942 1.00 98.31 199 VAL A N 1
ATOM 1509 C CA . VAL A 1 199 ? -14.602 5.073 22.300 1.00 98.31 199 VAL A CA 1
ATOM 1510 C C . VAL A 1 199 ? -14.752 4.926 23.811 1.00 98.31 199 VAL A C 1
ATOM 1512 O O . VAL A 1 199 ? -13.988 4.206 24.458 1.00 98.31 199 VAL A O 1
ATOM 1515 N N . VAL A 1 200 ? -15.764 5.583 24.376 1.00 98.19 200 VAL A N 1
ATOM 1516 C CA . VAL A 1 200 ? -16.242 5.347 25.744 1.00 98.19 200 VAL A CA 1
ATOM 1517 C C . VAL A 1 200 ? -17.616 4.706 25.660 1.00 98.19 200 VAL A C 1
ATOM 1519 O O . VAL A 1 200 ? -18.571 5.328 25.200 1.00 98.19 200 VAL A O 1
ATOM 1522 N N . LEU A 1 201 ? -17.719 3.463 26.119 1.00 98.00 201 LEU A N 1
ATOM 1523 C CA . LEU A 1 201 ? -18.969 2.719 26.187 1.00 98.00 201 LEU A CA 1
ATOM 1524 C C . LEU A 1 201 ? -19.501 2.754 27.616 1.00 98.00 201 LEU A C 1
ATOM 1526 O O . LEU A 1 201 ? -19.001 2.017 28.464 1.00 98.00 201 LEU A O 1
ATOM 1530 N N . LYS A 1 202 ? -20.521 3.568 27.887 1.00 97.69 202 LYS A N 1
ATOM 1531 C CA . LYS A 1 202 ? -21.286 3.495 29.135 1.00 97.69 202 LYS A CA 1
ATOM 1532 C C . LYS A 1 202 ? -22.295 2.356 29.034 1.00 97.69 202 LYS A C 1
ATOM 1534 O O . LYS A 1 202 ? -23.164 2.350 28.160 1.00 97.69 202 LYS A O 1
ATOM 1539 N N . LEU A 1 203 ? -22.155 1.390 29.926 1.00 95.06 203 LEU A N 1
ATOM 1540 C CA . LEU A 1 203 ? -22.935 0.166 29.964 1.00 95.06 203 LEU A CA 1
ATOM 1541 C C . LEU A 1 203 ? -24.309 0.412 30.581 1.00 95.06 203 LEU A C 1
ATOM 1543 O O . LEU A 1 203 ? -24.458 1.221 31.495 1.00 95.06 203 LEU A O 1
ATOM 1547 N N . GLU A 1 204 ? -25.302 -0.341 30.117 1.00 90.19 204 GLU A N 1
ATOM 1548 C CA . GLU A 1 204 ? -26.637 -0.353 30.728 1.00 90.19 204 GLU A CA 1
ATOM 1549 C C . GLU A 1 204 ? -26.591 -0.889 32.171 1.00 90.19 204 GLU A C 1
ATOM 1551 O O . GLU A 1 204 ? -27.240 -0.356 33.067 1.00 90.19 204 GLU A O 1
ATOM 1556 N N . ASN A 1 205 ? -25.772 -1.918 32.408 1.00 90.56 205 ASN A N 1
ATOM 1557 C CA . ASN A 1 205 ? -25.586 -2.549 33.711 1.00 90.56 205 ASN A CA 1
ATOM 1558 C C . ASN A 1 205 ? -24.100 -2.689 34.038 1.00 90.56 205 ASN A C 1
ATOM 1560 O O . ASN A 1 205 ? -23.276 -2.912 33.149 1.00 90.56 205 ASN A O 1
ATOM 1564 N N . ARG A 1 206 ? -23.758 -2.627 35.331 1.00 91.75 206 ARG A N 1
ATOM 1565 C CA . ARG A 1 206 ? -22.381 -2.875 35.781 1.00 91.75 206 ARG A CA 1
ATOM 1566 C C . ARG A 1 206 ? -21.953 -4.299 35.445 1.00 91.75 206 ARG A C 1
ATOM 1568 O O . ARG A 1 206 ? -22.690 -5.248 35.731 1.00 91.75 206 ARG A O 1
ATOM 1575 N N . LEU A 1 207 ? -20.734 -4.461 34.934 1.00 91.75 207 LEU A N 1
ATOM 1576 C CA . LEU A 1 207 ? -20.143 -5.791 34.813 1.00 91.75 207 LEU A CA 1
ATOM 1577 C C . LEU A 1 207 ? -19.848 -6.360 36.200 1.00 91.75 207 LEU A C 1
ATOM 1579 O O . LEU A 1 207 ? -19.586 -5.636 37.162 1.00 91.75 207 LEU A O 1
ATOM 1583 N N . ARG A 1 208 ? -19.882 -7.689 36.301 1.00 91.25 208 ARG A N 1
ATOM 1584 C CA . ARG A 1 208 ? -19.543 -8.390 37.546 1.00 91.25 208 ARG A CA 1
ATOM 1585 C C . ARG A 1 208 ? -18.046 -8.346 37.848 1.00 91.25 208 ARG A C 1
ATOM 1587 O O . ARG A 1 208 ? -17.681 -8.348 39.014 1.00 91.25 208 ARG A O 1
ATOM 1594 N N . ALA A 1 209 ? -17.219 -8.300 36.808 1.00 92.94 209 ALA A N 1
ATOM 1595 C CA . ALA A 1 209 ? -15.766 -8.245 36.884 1.00 92.94 209 ALA A CA 1
ATOM 1596 C C . ALA A 1 209 ? -15.224 -7.326 35.772 1.00 92.94 209 ALA A C 1
ATOM 1598 O O . ALA A 1 209 ? -15.895 -7.171 34.745 1.00 92.94 209 ALA A O 1
ATOM 1599 N N . PRO A 1 210 ? -14.042 -6.714 35.958 1.00 93.94 210 PRO A N 1
ATOM 1600 C CA . PRO A 1 210 ? -13.400 -5.913 34.922 1.00 93.94 210 PRO A CA 1
ATOM 1601 C C . PRO A 1 210 ? -12.989 -6.751 33.711 1.00 93.94 210 PRO A C 1
ATOM 1603 O O . PRO A 1 210 ? -12.664 -7.934 33.829 1.00 93.94 210 PRO A O 1
ATOM 1606 N N . VAL A 1 211 ? -12.955 -6.113 32.541 1.00 94.56 211 VAL A N 1
ATOM 1607 C CA . VAL A 1 211 ? -12.449 -6.737 31.315 1.00 94.56 211 VAL A CA 1
ATOM 1608 C C . VAL A 1 211 ? -10.944 -6.465 31.200 1.00 94.56 211 VAL A C 1
ATOM 1610 O O . VAL A 1 211 ? -10.539 -5.304 31.295 1.00 94.56 211 VAL A O 1
ATOM 1613 N N . PRO A 1 212 ? -10.091 -7.485 30.989 1.00 95.00 212 PRO A N 1
ATOM 1614 C CA . PRO A 1 212 ? -8.649 -7.280 30.874 1.00 95.00 212 PRO A CA 1
ATOM 1615 C C . PRO A 1 212 ? -8.272 -6.300 29.758 1.00 95.00 212 PRO A C 1
ATOM 1617 O O . PRO A 1 212 ? -8.829 -6.348 28.659 1.00 95.00 212 PRO A O 1
ATOM 1620 N N . ALA A 1 213 ? -7.278 -5.448 30.016 1.00 95.56 213 ALA A N 1
ATOM 1621 C CA . ALA A 1 213 ? -6.720 -4.579 28.987 1.00 95.56 213 ALA A CA 1
ATOM 1622 C C . ALA A 1 213 ? -6.135 -5.410 27.828 1.00 95.56 213 ALA A C 1
ATOM 1624 O O . ALA A 1 213 ? -5.526 -6.461 28.027 1.00 95.56 213 ALA A O 1
ATOM 1625 N N . GLY A 1 214 ? -6.344 -4.947 26.598 1.00 95.75 214 GLY A N 1
ATOM 1626 C CA . GLY A 1 214 ? -5.955 -5.637 25.372 1.00 95.75 214 GLY A CA 1
ATOM 1627 C C . GLY A 1 214 ? -6.893 -6.770 24.942 1.00 95.75 214 GLY A C 1
ATOM 1628 O O . GLY A 1 214 ? -6.624 -7.400 23.918 1.00 95.75 214 GLY A O 1
ATOM 1629 N N . ARG A 1 215 ? -7.986 -7.036 25.673 1.00 96.50 215 ARG A N 1
ATOM 1630 C CA . ARG A 1 215 ? -9.044 -7.960 25.236 1.00 96.50 215 ARG A CA 1
ATOM 1631 C C . ARG A 1 215 ? -9.895 -7.302 24.149 1.00 96.50 215 ARG A C 1
ATOM 1633 O O . ARG A 1 215 ? -10.407 -6.208 24.364 1.00 96.50 215 ARG A O 1
ATOM 1640 N N . ALA A 1 216 ? -10.063 -7.979 23.013 1.00 96.25 216 ALA A N 1
ATOM 1641 C CA . ALA A 1 216 ? -11.046 -7.598 21.998 1.00 96.25 216 ALA A CA 1
ATOM 1642 C C . ALA A 1 216 ? -12.471 -7.882 22.498 1.00 96.25 216 ALA A C 1
ATOM 1644 O O . ALA A 1 216 ? -12.721 -8.959 23.050 1.00 96.25 216 ALA A O 1
ATOM 1645 N N . VAL A 1 217 ? -13.372 -6.921 22.308 1.00 96.38 217 VAL A N 1
ATOM 1646 C CA . VAL A 1 217 ? -14.789 -6.974 22.677 1.00 96.38 217 VAL A CA 1
ATOM 1647 C C . VAL A 1 217 ? -15.648 -6.441 21.537 1.00 96.38 217 VAL A C 1
ATOM 1649 O O . VAL A 1 217 ? -15.289 -5.455 20.894 1.00 96.38 217 VAL A O 1
ATOM 1652 N N . LYS A 1 218 ? -16.805 -7.070 21.318 1.00 97.19 218 LYS A N 1
ATOM 1653 C CA . LYS A 1 218 ? -17.832 -6.567 20.405 1.00 97.19 218 LYS A CA 1
ATOM 1654 C C . LYS A 1 218 ? -18.785 -5.663 21.166 1.00 97.19 218 LYS A C 1
ATOM 1656 O O . LYS A 1 218 ? -19.242 -6.029 22.249 1.00 97.19 218 LYS A O 1
ATOM 1661 N N . VAL A 1 219 ? -19.080 -4.498 20.613 1.00 96.19 219 VAL A N 1
ATOM 1662 C CA . VAL A 1 219 ? -19.853 -3.462 21.294 1.00 96.19 219 VAL A CA 1
ATOM 1663 C C . VAL A 1 219 ? -20.810 -2.766 20.344 1.00 96.19 219 VAL A C 1
ATOM 1665 O O . VAL A 1 219 ? -20.540 -2.613 19.155 1.00 96.19 219 VAL A O 1
ATOM 1668 N N . GLU A 1 220 ? -21.910 -2.304 20.913 1.00 95.94 220 GLU A N 1
ATOM 1669 C CA . GLU A 1 220 ? -22.831 -1.340 20.325 1.00 95.94 220 GLU A CA 1
ATOM 1670 C C . GLU A 1 220 ? -23.414 -0.491 21.457 1.00 95.94 220 GLU A C 1
ATOM 1672 O O . GLU A 1 220 ? -23.377 -0.884 22.629 1.00 95.94 220 GLU A O 1
ATOM 1677 N N . GLY A 1 221 ? -23.947 0.677 21.120 1.00 96.44 221 GLY A N 1
ATOM 1678 C CA . GLY A 1 221 ? -24.647 1.533 22.070 1.00 96.44 221 GLY A CA 1
ATOM 1679 C C . GLY A 1 221 ? -25.215 2.766 21.390 1.00 96.44 221 GLY A C 1
ATOM 1680 O O . GLY A 1 221 ? -24.925 3.042 20.229 1.00 96.44 221 GLY A O 1
ATOM 1681 N N . VAL A 1 222 ? -26.039 3.521 22.103 1.00 98.00 222 VAL A N 1
ATOM 1682 C CA . VAL A 1 222 ? -26.638 4.743 21.568 1.00 98.00 222 VAL A CA 1
ATOM 1683 C C . VAL A 1 222 ? -25.584 5.842 21.510 1.00 98.00 222 VAL A C 1
ATOM 1685 O O . VAL A 1 222 ? -24.997 6.183 22.535 1.00 98.00 222 VAL A O 1
ATOM 1688 N N . ALA A 1 223 ? -25.353 6.419 20.335 1.00 98.06 223 ALA A N 1
ATOM 1689 C CA . ALA A 1 223 ? -24.385 7.493 20.161 1.00 98.06 223 ALA A CA 1
ATOM 1690 C C . ALA A 1 223 ? -24.872 8.789 20.824 1.00 98.06 223 ALA A C 1
ATOM 1692 O O . ALA A 1 223 ? -25.945 9.304 20.504 1.00 98.06 223 ALA A O 1
ATOM 1693 N N . ARG A 1 224 ? -24.092 9.322 21.770 1.00 97.88 224 ARG A N 1
ATOM 1694 C CA . ARG A 1 224 ? -24.490 10.485 22.587 1.00 97.88 224 ARG A CA 1
ATOM 1695 C C . ARG A 1 224 ? -23.516 11.647 22.553 1.00 97.88 224 ARG A C 1
ATOM 1697 O O . ARG A 1 224 ? -23.950 12.785 22.696 1.00 97.88 224 ARG A O 1
ATOM 1704 N N . GLY A 1 225 ? -22.233 11.378 22.345 1.00 97.31 225 GLY A N 1
ATOM 1705 C CA . GLY A 1 225 ? -21.218 12.420 22.241 1.00 97.31 225 GLY A CA 1
ATOM 1706 C C . GLY A 1 225 ? -20.179 12.093 21.184 1.00 97.31 225 GLY A C 1
ATOM 1707 O O . GLY A 1 225 ? -19.834 10.927 21.002 1.00 97.31 225 GLY A O 1
ATOM 1708 N N . LEU A 1 226 ? -19.675 13.131 20.528 1.00 97.81 226 LEU A N 1
ATOM 1709 C CA . LEU A 1 226 ? -18.582 13.059 19.569 1.00 97.81 226 LEU A CA 1
ATOM 1710 C C . LEU A 1 226 ? -17.601 14.197 19.860 1.00 97.81 226 LEU A C 1
ATOM 1712 O O . LEU A 1 226 ? -17.930 15.367 19.688 1.00 97.81 226 LEU A O 1
ATOM 1716 N N . GLY A 1 227 ? -16.397 13.848 20.302 1.00 96.12 227 GLY A N 1
ATOM 1717 C CA . GLY A 1 227 ? -15.226 14.714 20.220 1.00 96.12 227 GLY A CA 1
ATOM 1718 C C . GLY A 1 227 ? -14.490 14.417 18.918 1.00 96.12 227 GLY A C 1
ATOM 1719 O O . GLY A 1 227 ? -14.295 13.249 18.591 1.00 96.12 227 GLY A O 1
ATOM 1720 N N . ARG A 1 228 ? -14.113 15.446 18.154 1.00 90.69 228 ARG A N 1
ATOM 1721 C CA . ARG A 1 228 ? -13.362 15.279 16.895 1.00 90.69 228 ARG A CA 1
ATOM 1722 C C . ARG A 1 228 ? -11.848 15.349 17.115 1.00 90.69 228 ARG A C 1
ATOM 1724 O O . ARG A 1 228 ? -11.112 14.615 16.465 1.00 90.69 228 ARG A O 1
ATOM 1731 N N . GLU A 1 229 ? -11.392 16.167 18.067 1.00 89.19 229 GLU A N 1
ATOM 1732 C CA . GLU A 1 229 ? -9.971 16.377 18.369 1.00 89.19 229 GLU A CA 1
ATOM 1733 C C . GLU A 1 229 ? -9.732 16.519 19.890 1.00 89.19 229 GLU A C 1
ATOM 1735 O O . GLU A 1 229 ? -10.072 17.552 20.467 1.00 89.19 229 GLU A O 1
ATOM 1740 N N . PRO A 1 230 ? -9.154 15.504 20.569 1.00 90.31 230 PRO A N 1
ATOM 1741 C CA . PRO A 1 230 ? -8.931 14.143 20.075 1.00 90.31 230 PRO A CA 1
ATOM 1742 C C . PRO A 1 230 ? -10.256 13.432 19.754 1.00 90.31 230 PRO A C 1
ATOM 1744 O O . PRO A 1 230 ? -11.288 13.728 20.360 1.00 90.31 230 PRO A O 1
ATOM 1747 N N . PHE A 1 231 ? -10.221 12.481 18.816 1.00 97.25 231 PHE A N 1
ATOM 1748 C CA . PHE A 1 231 ? -11.409 11.705 18.464 1.00 97.25 231 PHE A CA 1
ATOM 1749 C C . PHE A 1 231 ? -11.900 10.891 19.669 1.00 97.25 231 PHE A C 1
ATOM 1751 O O . PHE A 1 231 ? -11.138 10.122 20.261 1.00 97.25 231 PHE A O 1
ATOM 1758 N N . LEU A 1 232 ? -13.170 11.065 20.032 1.00 98.12 232 LEU A N 1
ATOM 1759 C CA . LEU A 1 232 ? -13.805 10.351 21.132 1.00 98.12 232 LEU A CA 1
ATOM 1760 C C . LEU A 1 232 ? -15.304 10.174 20.875 1.00 98.12 232 LEU A C 1
ATOM 1762 O O . LEU A 1 232 ? -16.080 11.121 21.001 1.00 98.12 232 LEU A O 1
ATOM 1766 N N . LEU A 1 233 ? -15.728 8.948 20.579 1.00 98.31 233 LEU A N 1
ATOM 1767 C CA . LEU A 1 233 ? -17.141 8.590 20.468 1.00 98.31 233 LEU A CA 1
ATOM 1768 C C . LEU A 1 233 ? -17.667 8.095 21.821 1.00 98.31 233 LEU A C 1
ATOM 1770 O O . LEU A 1 233 ? -17.136 7.154 22.406 1.00 98.31 233 LEU A O 1
ATOM 1774 N N . THR A 1 234 ? -18.732 8.712 22.326 1.00 98.25 234 THR A N 1
ATOM 1775 C CA . THR A 1 234 ? -19.408 8.286 23.559 1.00 98.25 234 THR A CA 1
ATOM 1776 C C . THR A 1 234 ? -20.692 7.544 23.221 1.00 98.25 234 THR A C 1
ATOM 1778 O O . THR A 1 234 ? -21.601 8.110 22.605 1.00 98.25 234 THR A O 1
ATOM 1781 N N . LEU A 1 235 ? -20.766 6.292 23.667 1.00 98.19 235 LEU A N 1
ATOM 1782 C CA . LEU A 1 235 ? -21.912 5.403 23.522 1.00 98.19 235 LEU A CA 1
ATOM 1783 C C . LEU A 1 235 ? -22.563 5.163 24.890 1.00 98.19 235 LEU A C 1
ATOM 1785 O O . LEU A 1 235 ? -21.862 4.993 25.888 1.00 98.19 235 LEU A O 1
ATOM 1789 N N . GLU A 1 236 ? -23.892 5.126 24.946 1.00 96.88 236 GLU A N 1
ATOM 1790 C CA . GLU A 1 236 ? -24.664 4.871 26.170 1.00 96.88 236 GLU A CA 1
ATOM 1791 C C . GLU A 1 236 ? -25.652 3.716 26.013 1.00 96.88 236 GLU A C 1
ATOM 1793 O O . GLU A 1 236 ? -26.051 3.371 24.902 1.00 96.88 236 GLU A O 1
ATOM 1798 N N . GLY A 1 237 ? -26.048 3.105 27.136 1.00 90.31 237 GLY A N 1
ATOM 1799 C CA . GLY A 1 237 ? -26.885 1.899 27.122 1.00 90.31 237 GLY A CA 1
ATOM 1800 C C . GLY A 1 237 ? -26.188 0.721 26.440 1.00 90.31 237 GLY A C 1
ATOM 1801 O O . GLY A 1 237 ? -26.838 -0.161 25.888 1.00 90.31 237 GLY A O 1
ATOM 1802 N N . GLY A 1 238 ? -24.856 0.752 26.422 1.00 81.62 238 GLY A N 1
ATOM 1803 C CA . GLY A 1 238 ? -24.043 -0.165 25.656 1.00 81.62 238 GLY A CA 1
ATOM 1804 C C . GLY A 1 238 ? -24.008 -1.565 26.243 1.00 81.62 238 GLY A C 1
ATOM 1805 O O . GLY A 1 238 ? -24.141 -1.758 27.458 1.00 81.62 238 GLY A O 1
ATOM 1806 N N . ARG A 1 239 ? -23.779 -2.550 25.377 1.00 83.25 239 ARG A N 1
ATOM 1807 C CA . ARG A 1 239 ? -23.618 -3.954 25.767 1.00 83.25 239 ARG A CA 1
ATOM 1808 C C . ARG A 1 239 ? -22.315 -4.498 25.203 1.00 83.25 239 ARG A C 1
ATOM 1810 O O . ARG A 1 239 ? -21.940 -4.190 24.075 1.00 83.25 239 ARG A O 1
ATOM 1817 N N . VAL A 1 240 ? -21.632 -5.311 26.006 1.00 82.62 240 VAL A N 1
ATOM 1818 C CA . VAL A 1 240 ? -20.549 -6.166 25.516 1.00 82.62 240 VAL A CA 1
ATOM 1819 C C . VAL A 1 240 ? -21.199 -7.437 24.997 1.00 82.62 240 VAL A C 1
ATOM 1821 O O . VAL A 1 240 ? -21.846 -8.159 25.757 1.00 82.62 240 VAL A O 1
ATOM 1824 N N . LEU A 1 241 ? -21.075 -7.665 23.698 1.00 79.00 241 LEU A N 1
ATOM 1825 C CA . LEU A 1 241 ? -21.663 -8.804 23.009 1.00 79.00 241 LEU A CA 1
ATOM 1826 C C . LEU A 1 241 ? -20.689 -9.999 23.042 1.00 79.00 241 LEU A C 1
ATOM 1828 O O . LEU A 1 241 ? -19.473 -9.779 23.087 1.00 79.00 241 LEU A O 1
ATOM 1832 N N . PRO A 1 242 ? -21.205 -11.244 23.057 1.00 59.94 242 PRO A N 1
ATOM 1833 C CA . PRO A 1 242 ? -20.385 -12.455 23.093 1.00 59.94 242 PRO A CA 1
ATOM 1834 C C . PRO A 1 242 ? -19.472 -12.649 21.865 1.00 59.94 242 PRO A C 1
ATOM 1836 O O . PRO A 1 242 ? -19.789 -12.195 20.733 1.00 59.94 242 PRO A O 1
#

Sequence (242 aa):
EATSLRTLGWLAMERKQPAEAQAALERALAVDPESAQASYWLAQSVLAQRDPGKNELAFFSLARAATLTGPGELPAESREQIRAYLEKTYQAFAGTLDGLDEIERLAGLSALPPAEMPRVRSAAEREDDARRAFCAEKPLACVYENLRTALTGPGGEQTWADLQGKVSPQMELYVVGNEPADRPLALRLSPVKGGKAEVVLKLENRLRAPVPAGRAVKVEGVARGLGREPFLLTLEGGRVLP